Protein AF-0000000084530710 (afdb_homodimer)

Radius of gyration: 23.05 Å; Cα contacts (8 Å, |Δi|>4): 551; chains: 2; bounding box: 62×64×54 Å

Nearest PDB structures (foldseek):
  3cis-assembly4_G  TM=7.640E-01  e=1.292E-07  Mycobacterium tuberculosis
  3fg9-assembly2_D  TM=6.771E-01  e=7.432E-07  Lactiplantibacillus plantarum
  2dum-assembly2_C  TM=6.097E-01  e=1.778E-05  Pyrococcus horikoshii OT3
  1jmv-assembly3_A  TM=6.154E-01  e=6.495E-05  Haemophilus influenzae
  2dum-assembly1_A  TM=5.971E-01  e=8.417E-05  Pyrococcus horikoshii OT3

Foldseek 3Di:
DDPPPPPDQPLPPPPVDQPDLLLAQAEEEEAAPDPQSVQLVLVSLVVCVVVVGAYEYEYEDAPPQPPPPDDDDDSPPPPPPPPRQSVVSVVVSPDPSNPPHHYHYHYHYDDRLVVSLVVCVSRVYQEYTYEWDDDPVCVPVPHSLRVNCPDHPHHYHYGD/DPPPPLDQQPLPPPPVDQPDLLLAQAEEEEAAPDPQSVQLVLVSLVVCVVVVGAYEYEYEDAPPQPPPPDDDDDSPPPPPPPPRQVVVSVVVSPDPSNPPHHYHYHYHYDDRLVVSLVVCVSRVYQEYTYEWDDDPVCVPPPHSLRVNCPDHPHHYHYGD

Sequence (320 aa):
MPGGAHGEPSAQETETGAPDPVFQHGVVVGFDGSLSSERALAYAVGMARRSQCGLVIVHVANRLPATVWAGCEPPVFVDLPDHRTEVLGLELACADFLSGVPWILIERGGDICHEIEEVGREYAADAIVVGTTHGLLGKIFGSVSGRLARRANRPVIVIPMPGGAHGEPSAQETETGAPDPVFQHGVVVGFDGSLSSERALAYAVGMARRSQCGLVIVHVANRLPATVWAGCEPPVFVDLPDHRTEVLGLELACADFLSGVPWILIERGGDICHEIEEVGREYAADAIVVGTTHGLLGKIFGSVSGRLARRANRPVIVIP

InterPro domains:
  IPR006015 Universal stress protein A family [PR01438] (24-42)
  IPR006015 Universal stress protein A family [PR01438] (138-160)
  IPR006016 UspA [PF00582] (27-160)

Secondary structure (DSSP, 8-state):
---------------SS---GGGTTSEEEE--SSHHHHHHHHHHHHHHHHHT--EEEEEEE--------SSS----------HHHHHHHHHHHT-GGGTTS-EEEEEEES-HHHHHHHHHHHTT-SEEEEE----HHHHHH--HHHHHHHH-SS-EEEE-/---------------SS---GGGTTSEEEE--SSHHHHHHHHHHHHHHHHHT--EEEEEEE--------SSS----------HHHHHHHHHHHT-GGGTTS-EEEEEEES-HHHHHHHHHHHTT-SEEEEE----HHHHHHT-HHHHHHHH-SS-EEEE-

Structure (mmCIF, N/CA/C/O backbone):
data_AF-0000000084530710-model_v1
#
loop_
_entity.id
_entity.type
_entity.pdbx_description
1 polymer 'Universal stress protein UspA'
#
loop_
_atom_site.group_PDB
_atom_site.id
_atom_site.type_symbol
_atom_site.label_atom_id
_atom_site.label_alt_id
_atom_site.label_comp_id
_atom_site.label_asym_id
_atom_site.label_entity_id
_atom_site.label_seq_id
_atom_site.pdbx_PDB_ins_code
_atom_site.Cartn_x
_atom_site.Cartn_y
_atom_site.Cartn_z
_atom_site.occupancy
_atom_site.B_iso_or_equiv
_atom_site.auth_seq_id
_atom_site.auth_comp_id
_atom_site.auth_asym_id
_atom_site.auth_atom_id
_atom_site.pdbx_PDB_model_num
ATOM 1 N N . MET A 1 1 ? 32.344 -29.641 -23.75 1 31.66 1 MET A N 1
ATOM 2 C CA . MET A 1 1 ? 32.062 -28.422 -23 1 31.66 1 MET A CA 1
ATOM 3 C C . MET A 1 1 ? 30.703 -28.547 -22.297 1 31.66 1 MET A C 1
ATOM 5 O O . MET A 1 1 ? 29.719 -28.969 -22.891 1 31.66 1 MET A O 1
ATOM 9 N N . PRO A 1 2 ? 30.547 -28.703 -20.875 1 35 2 PRO A N 1
ATOM 10 C CA . PRO A 1 2 ? 29.375 -29.141 -20.125 1 35 2 PRO A CA 1
ATOM 11 C C . PRO A 1 2 ? 28.234 -28.125 -20.172 1 35 2 PRO A C 1
ATOM 13 O O . PRO A 1 2 ? 28.469 -26.922 -20.078 1 35 2 PRO A O 1
ATOM 16 N N . GLY A 1 3 ? 27.234 -28.234 -21.094 1 30.7 3 GLY A N 1
ATOM 17 C CA . GLY A 1 3 ? 26.031 -27.453 -21.312 1 30.7 3 GLY A CA 1
ATOM 18 C C . GLY A 1 3 ? 25.219 -27.234 -20.031 1 30.7 3 GLY A C 1
ATOM 19 O O . GLY A 1 3 ? 24.781 -28.203 -19.422 1 30.7 3 GLY A O 1
ATOM 20 N N . GLY A 1 4 ? 25.5 -26.203 -19.234 1 33.09 4 GLY A N 1
ATOM 21 C CA . GLY A 1 4 ? 24.844 -25.891 -17.969 1 33.09 4 GLY A CA 1
ATOM 22 C C . GLY A 1 4 ? 23.344 -25.812 -18.078 1 33.09 4 GLY A C 1
ATOM 23 O O . GLY A 1 4 ? 22.812 -25.109 -18.938 1 33.09 4 GLY A O 1
ATOM 24 N N . ALA A 1 5 ? 22.594 -26.906 -17.703 1 34.91 5 ALA A N 1
ATOM 25 C CA . ALA A 1 5 ? 21.156 -27.125 -17.641 1 34.91 5 ALA A CA 1
ATOM 26 C C . ALA A 1 5 ? 20.453 -25.984 -16.922 1 34.91 5 ALA A C 1
ATOM 28 O O . ALA A 1 5 ? 20.812 -25.625 -15.805 1 34.91 5 ALA A O 1
ATOM 29 N N . HIS A 1 6 ? 20.062 -24.938 -17.656 1 35.34 6 HIS A N 1
ATOM 30 C CA . HIS A 1 6 ? 19.188 -23.875 -17.172 1 35.34 6 HIS A CA 1
ATOM 31 C C . HIS A 1 6 ? 18 -24.438 -16.406 1 35.34 6 HIS A C 1
ATOM 33 O O . HIS A 1 6 ? 17.344 -25.359 -16.891 1 35.34 6 HIS A O 1
ATOM 39 N N . GLY A 1 7 ? 18 -24.516 -15.094 1 33 7 GLY A N 1
ATOM 40 C CA . GLY A 1 7 ? 16.969 -25 -14.188 1 33 7 GLY A CA 1
ATOM 41 C C . GLY A 1 7 ? 15.578 -24.516 -14.539 1 33 7 GLY A C 1
ATOM 42 O O . GLY A 1 7 ? 15.383 -23.328 -14.812 1 33 7 GLY A O 1
ATOM 43 N N . GLU A 1 8 ? 14.742 -25.266 -15.234 1 35.72 8 GLU A N 1
ATOM 44 C CA . GLU A 1 8 ? 13.336 -25.094 -15.578 1 35.72 8 GLU A CA 1
ATOM 45 C C . GLU A 1 8 ? 12.531 -24.625 -14.367 1 35.72 8 GLU A C 1
ATOM 47 O O . GLU A 1 8 ? 12.719 -25.125 -13.258 1 35.72 8 GLU A O 1
ATOM 52 N N . PRO A 1 9 ? 12.062 -23.375 -14.336 1 39.84 9 PRO A N 1
ATOM 53 C CA . PRO A 1 9 ? 11.195 -23 -13.219 1 39.84 9 PRO A CA 1
ATOM 54 C C . PRO A 1 9 ? 10.102 -24.031 -12.945 1 39.84 9 PRO A C 1
ATOM 56 O O . PRO A 1 9 ? 9.391 -24.438 -13.867 1 39.84 9 PRO A O 1
ATOM 59 N N . SER A 1 10 ? 10.266 -25.031 -12.141 1 38.06 10 SER A N 1
ATOM 60 C CA . SER A 1 10 ? 9.32 -26.078 -11.773 1 38.06 10 SER A CA 1
ATOM 61 C C . SER A 1 10 ? 7.984 -25.484 -11.344 1 38.06 10 SER A C 1
ATOM 63 O O . SER A 1 10 ? 7.938 -24.594 -10.5 1 38.06 10 SER A O 1
ATOM 65 N N . ALA A 1 11 ? 7.012 -25.328 -12.219 1 40.06 11 ALA A N 1
ATOM 66 C CA . ALA A 1 11 ? 5.652 -25.141 -11.727 1 40.06 11 ALA A CA 1
ATOM 67 C C . ALA A 1 11 ? 5.375 -26.047 -10.523 1 40.06 11 ALA A C 1
ATOM 69 O O . ALA A 1 11 ? 5.32 -27.266 -10.656 1 40.06 11 ALA A O 1
ATOM 70 N N . GLN A 1 12 ? 5.988 -25.828 -9.367 1 41.22 12 GLN A N 1
ATOM 71 C CA . GLN A 1 12 ? 5.785 -26.719 -8.234 1 41.22 12 GLN A CA 1
ATOM 72 C C . GLN A 1 12 ? 4.301 -26.969 -7.988 1 41.22 12 GLN A C 1
ATOM 74 O O . GLN A 1 12 ? 3.516 -26.031 -7.875 1 41.22 12 GLN A O 1
ATOM 79 N N . GLU A 1 13 ? 3.689 -27.875 -8.602 1 42.56 13 GLU A N 1
ATOM 80 C CA . GLU A 1 13 ? 2.471 -28.438 -8.016 1 42.56 13 GLU A CA 1
ATOM 81 C C . GLU A 1 13 ? 2.482 -28.297 -6.492 1 42.56 13 GLU A C 1
ATOM 83 O O . GLU A 1 13 ? 3.434 -28.734 -5.832 1 42.56 13 GLU A O 1
ATOM 88 N N . THR A 1 14 ? 2.002 -27.219 -5.949 1 44.38 14 THR A N 1
ATOM 89 C CA . THR A 1 14 ? 2.014 -26.984 -4.508 1 44.38 14 THR A CA 1
ATOM 90 C C . THR A 1 14 ? 1.734 -28.281 -3.756 1 44.38 14 THR A C 1
ATOM 92 O O . THR A 1 14 ? 0.62 -28.812 -3.807 1 44.38 14 THR A O 1
ATOM 95 N N . GLU A 1 15 ? 2.41 -29.359 -3.867 1 44.81 15 GLU A N 1
ATOM 96 C CA . GLU A 1 15 ? 2.336 -30.312 -2.756 1 44.81 15 GLU A CA 1
ATOM 97 C C . GLU A 1 15 ? 2.129 -29.578 -1.429 1 44.81 15 GLU A C 1
ATOM 99 O O . GLU A 1 15 ? 2.541 -28.438 -1.274 1 44.81 15 GLU A O 1
ATOM 104 N N . THR A 1 16 ? 0.989 -29.891 -0.702 1 51.72 16 THR A N 1
ATOM 105 C CA . THR A 1 16 ? 0.545 -29.375 0.59 1 51.72 16 THR A CA 1
ATOM 106 C C . THR A 1 16 ? 1.738 -29.078 1.495 1 51.72 16 THR A C 1
ATOM 108 O O . THR A 1 16 ? 1.593 -29 2.717 1 51.72 16 THR A O 1
ATOM 111 N N . GLY A 1 17 ? 2.945 -29.328 1.032 1 59.31 17 GLY A N 1
ATOM 112 C CA . GLY A 1 17 ? 4 -29.125 2.014 1 59.31 17 GLY A CA 1
ATOM 113 C C . GLY A 1 17 ? 4.18 -27.672 2.416 1 59.31 17 GLY A C 1
ATOM 114 O O . GLY A 1 17 ? 3.658 -26.781 1.757 1 59.31 17 GLY A O 1
ATOM 115 N N . ALA A 1 18 ? 4.691 -27.594 3.635 1 69.06 18 ALA A N 1
ATOM 116 C CA . ALA A 1 18 ? 4.988 -26.297 4.211 1 69.06 18 ALA A CA 1
ATOM 117 C C . ALA A 1 18 ? 5.77 -25.422 3.23 1 69.06 18 ALA A C 1
ATOM 119 O O . ALA A 1 18 ? 6.637 -25.922 2.508 1 69.06 18 ALA A O 1
ATOM 120 N N . PRO A 1 19 ? 5.203 -24.266 2.889 1 74.81 19 PRO A N 1
ATOM 121 C CA . PRO A 1 19 ? 5.91 -23.359 1.981 1 74.81 19 PRO A CA 1
ATOM 122 C C . PRO A 1 19 ? 7.391 -23.234 2.322 1 74.81 19 PRO A C 1
ATOM 124 O O . PRO A 1 19 ? 7.773 -23.328 3.492 1 74.81 19 PRO A O 1
ATOM 127 N N . ASP A 1 20 ? 8.18 -23.297 1.373 1 84.81 20 ASP A N 1
ATOM 128 C CA . ASP A 1 20 ? 9.609 -23.031 1.519 1 84.81 20 ASP A CA 1
ATOM 129 C C . ASP A 1 20 ? 9.844 -21.797 2.387 1 84.81 20 ASP A C 1
ATOM 131 O O . ASP A 1 20 ? 9.203 -20.766 2.197 1 84.81 20 ASP A O 1
ATOM 135 N N . PRO A 1 21 ? 10.648 -21.984 3.438 1 88.38 21 PRO A N 1
ATOM 136 C CA . PRO A 1 21 ? 10.891 -20.891 4.395 1 88.38 21 PRO A CA 1
ATOM 137 C C . PRO A 1 21 ? 11.328 -19.594 3.721 1 88.38 21 PRO A C 1
ATOM 139 O O . PRO A 1 21 ? 11.125 -18.516 4.27 1 88.38 21 PRO A O 1
ATOM 142 N N . VAL A 1 22 ? 11.992 -19.688 2.545 1 90.06 22 VAL A N 1
ATOM 143 C CA . VAL A 1 22 ? 12.492 -18.5 1.872 1 90.06 22 VAL A CA 1
ATOM 144 C C . VAL A 1 22 ? 11.328 -17.594 1.472 1 90.06 22 VAL A C 1
ATOM 146 O O . VAL A 1 22 ? 11.484 -16.375 1.355 1 90.06 22 VAL A O 1
ATOM 149 N N . PHE A 1 23 ? 10.164 -18.203 1.341 1 94.62 23 PHE A N 1
ATOM 150 C CA . PHE A 1 23 ? 9.031 -17.422 0.836 1 94.62 23 PHE A CA 1
ATOM 151 C C . PHE A 1 23 ? 8.086 -17.047 1.968 1 94.62 23 PHE A C 1
ATOM 153 O O . PHE A 1 23 ? 7.047 -16.422 1.735 1 94.62 23 PHE A O 1
ATOM 160 N N . GLN A 1 24 ? 8.453 -17.438 3.18 1 95.62 24 GLN A N 1
ATOM 161 C CA . GLN A 1 24 ? 7.707 -16.984 4.348 1 95.62 24 GLN A CA 1
ATOM 162 C C . GLN A 1 24 ? 8.102 -15.555 4.73 1 95.62 24 GLN A C 1
ATOM 164 O O . GLN A 1 24 ? 9.273 -15.18 4.609 1 95.62 24 GLN A O 1
ATOM 169 N N . HIS A 1 25 ? 7.09 -14.797 5.176 1 96.31 25 HIS A N 1
ATOM 170 C CA . HIS A 1 25 ? 7.32 -13.414 5.598 1 96.31 25 HIS A CA 1
ATOM 171 C C . HIS A 1 25 ? 7.949 -12.594 4.48 1 96.31 25 HIS A C 1
ATOM 173 O O . HIS A 1 25 ? 8.883 -11.828 4.715 1 96.31 25 HIS A O 1
ATOM 179 N N . GLY A 1 26 ? 7.598 -12.875 3.225 1 97.44 26 GLY A N 1
ATOM 180 C CA . GLY A 1 26 ? 8.016 -12.109 2.059 1 97.44 26 GLY A CA 1
ATOM 181 C C . GLY A 1 26 ? 6.93 -11.203 1.519 1 97.44 26 GLY A C 1
ATOM 182 O O . GLY A 1 26 ? 6.125 -10.664 2.283 1 97.44 26 GLY A O 1
ATOM 183 N N . VAL A 1 27 ? 6.98 -11.008 0.197 1 98.12 27 VAL A N 1
ATOM 184 C CA . VAL A 1 27 ? 6.047 -10.125 -0.496 1 98.12 27 VAL A CA 1
ATOM 185 C C . VAL A 1 27 ? 5.188 -10.945 -1.461 1 98.12 27 VAL A C 1
ATOM 187 O O . VAL A 1 27 ? 5.703 -11.805 -2.18 1 98.12 27 VAL A O 1
ATOM 190 N N . VAL A 1 28 ? 3.91 -10.75 -1.368 1 98.31 28 VAL A N 1
ATOM 191 C CA . VAL A 1 28 ? 2.988 -11.344 -2.33 1 98.31 28 VAL A CA 1
ATOM 192 C C . VAL A 1 28 ? 2.529 -10.281 -3.328 1 98.31 28 VAL A C 1
ATOM 194 O O . VAL A 1 28 ? 2.188 -9.164 -2.941 1 98.31 28 VAL A O 1
ATOM 197 N N . VAL A 1 29 ? 2.541 -10.617 -4.602 1 98.12 29 VAL A N 1
ATOM 198 C CA . VAL A 1 29 ? 2.09 -9.672 -5.621 1 98.12 29 VAL A CA 1
ATOM 199 C C . VAL A 1 29 ? 1.086 -10.352 -6.547 1 98.12 29 VAL A C 1
ATOM 201 O O . VAL A 1 29 ? 1.29 -11.492 -6.965 1 98.12 29 VAL A O 1
ATOM 204 N N . GLY A 1 30 ? -0.071 -9.672 -6.723 1 95.5 30 GLY A N 1
ATOM 205 C CA . GLY A 1 30 ? -1.008 -10.102 -7.746 1 95.5 30 GLY A CA 1
ATOM 206 C C . GLY A 1 30 ? -0.568 -9.734 -9.148 1 95.5 30 GLY A C 1
ATOM 207 O O . GLY A 1 30 ? -0.222 -8.586 -9.422 1 95.5 30 GLY A O 1
ATOM 208 N N . PHE A 1 31 ? -0.646 -10.711 -10.086 1 94 31 PHE A N 1
ATOM 209 C CA . PHE A 1 31 ? -0.134 -10.484 -11.43 1 94 31 PHE A CA 1
ATOM 210 C C . PHE A 1 31 ? -1.035 -11.148 -12.469 1 94 31 PHE A C 1
ATOM 212 O O . PHE A 1 31 ? -1.334 -12.336 -12.367 1 94 31 PHE A O 1
ATOM 219 N N . ASP A 1 32 ? -1.424 -10.344 -13.445 1 85.88 32 ASP A N 1
ATOM 220 C CA . ASP A 1 32 ? -2.289 -10.914 -14.469 1 85.88 32 ASP A CA 1
ATOM 221 C C . ASP A 1 32 ? -1.788 -10.555 -15.867 1 85.88 32 ASP A C 1
ATOM 223 O O . ASP A 1 32 ? -2.484 -10.781 -16.859 1 85.88 32 ASP A O 1
ATOM 227 N N . GLY A 1 33 ? -0.66 -9.922 -15.93 1 87.12 33 GLY A N 1
ATOM 228 C CA . GLY A 1 33 ? -0.072 -9.578 -17.219 1 87.12 33 GLY A CA 1
ATOM 229 C C . GLY A 1 33 ? -0.473 -8.203 -17.703 1 87.12 33 GLY A C 1
ATOM 230 O O . GLY A 1 33 ? 0.012 -7.738 -18.734 1 87.12 33 GLY A O 1
ATOM 231 N N . SER A 1 34 ? -1.392 -7.523 -17.031 1 86.5 34 SER A N 1
ATOM 232 C CA . SER A 1 34 ? -1.762 -6.164 -17.406 1 86.5 34 SER A CA 1
ATOM 233 C C . SER A 1 34 ? -0.634 -5.18 -17.109 1 86.5 34 SER A C 1
ATOM 235 O O . SER A 1 34 ? 0.284 -5.492 -16.359 1 86.5 34 SER A O 1
ATOM 237 N N . LEU A 1 35 ? -0.69 -4.035 -17.672 1 90.31 35 LEU A N 1
ATOM 238 C CA . LEU A 1 35 ? 0.301 -2.988 -17.453 1 90.31 35 LEU A CA 1
ATOM 239 C C . LEU A 1 35 ? 0.337 -2.588 -15.977 1 90.31 35 LEU A C 1
ATOM 241 O O . LEU A 1 35 ? 1.412 -2.369 -15.414 1 90.31 35 LEU A O 1
ATOM 245 N N . SER A 1 36 ? -0.829 -2.564 -15.336 1 90.19 36 SER A N 1
ATOM 246 C CA . SER A 1 36 ? -0.888 -2.199 -13.922 1 90.19 36 SER A CA 1
ATOM 247 C C . SER A 1 36 ? -0.238 -3.266 -13.047 1 90.19 36 SER A C 1
ATOM 249 O O . SER A 1 36 ? 0.429 -2.945 -12.062 1 90.19 36 SER A O 1
ATOM 251 N N . SER A 1 37 ? -0.46 -4.523 -13.375 1 92.81 37 SER A N 1
ATOM 252 C CA . SER A 1 37 ? 0.151 -5.582 -12.578 1 92.81 37 SER A CA 1
ATOM 253 C C . SER A 1 37 ? 1.652 -5.668 -12.828 1 92.81 37 SER A C 1
ATOM 255 O O . SER A 1 37 ? 2.414 -6.066 -11.945 1 92.81 37 SER A O 1
ATOM 257 N N . GLU A 1 38 ? 2.125 -5.285 -14.062 1 94.56 38 GLU A N 1
ATOM 258 C CA . GLU A 1 38 ? 3.555 -5.211 -14.344 1 94.56 38 GLU A CA 1
ATOM 259 C C . GLU A 1 38 ? 4.234 -4.16 -13.469 1 94.56 38 GLU A C 1
ATOM 261 O O . GLU A 1 38 ? 5.324 -4.395 -12.945 1 94.56 38 GLU A O 1
ATOM 266 N N . ARG A 1 39 ? 3.621 -3.066 -13.359 1 96 39 ARG A N 1
ATOM 267 C CA . ARG A 1 39 ? 4.148 -2.033 -12.477 1 96 39 ARG A CA 1
ATOM 268 C C . ARG A 1 39 ? 4.172 -2.514 -11.031 1 96 39 ARG A C 1
ATOM 270 O O . ARG A 1 39 ? 5.133 -2.258 -10.305 1 96 39 ARG A O 1
ATOM 277 N N . ALA A 1 40 ? 3.068 -3.203 -10.633 1 96.94 40 ALA A N 1
ATOM 278 C CA . ALA A 1 40 ? 3.014 -3.771 -9.289 1 96.94 40 ALA A CA 1
ATOM 279 C C . ALA A 1 40 ? 4.141 -4.777 -9.07 1 96.94 40 ALA A C 1
ATOM 281 O O . ALA A 1 40 ? 4.785 -4.781 -8.016 1 96.94 40 ALA A O 1
ATOM 282 N N . LEU A 1 41 ? 4.387 -5.605 -10.102 1 97.88 41 LEU A N 1
ATOM 283 C CA . LEU A 1 41 ? 5.457 -6.594 -10 1 97.88 41 LEU A CA 1
ATOM 284 C C . LEU A 1 41 ? 6.816 -5.914 -9.867 1 97.88 41 LEU A C 1
ATOM 286 O O . LEU A 1 41 ? 7.633 -6.316 -9.039 1 97.88 41 LEU A O 1
ATOM 290 N N . ALA A 1 42 ? 7.098 -4.953 -10.648 1 97.56 42 ALA A N 1
ATOM 291 C CA . ALA A 1 42 ? 8.359 -4.223 -10.562 1 97.56 42 ALA A CA 1
ATOM 292 C C . ALA A 1 42 ? 8.562 -3.641 -9.172 1 97.56 42 ALA A C 1
ATOM 294 O O . ALA A 1 42 ? 9.656 -3.734 -8.602 1 97.56 42 ALA A O 1
ATOM 295 N N . TYR A 1 43 ? 7.535 -3.07 -8.672 1 97.56 43 TYR A N 1
ATOM 296 C CA . TYR A 1 43 ? 7.594 -2.504 -7.324 1 97.56 43 TYR A CA 1
ATOM 297 C C . TYR A 1 43 ? 7.883 -3.586 -6.289 1 97.56 43 TYR A C 1
ATOM 299 O O . TYR A 1 43 ? 8.742 -3.41 -5.422 1 97.56 43 TYR A O 1
ATOM 307 N N . ALA A 1 44 ? 7.156 -4.656 -6.355 1 98.38 44 ALA A N 1
ATOM 308 C CA . ALA A 1 44 ? 7.305 -5.762 -5.41 1 98.38 44 ALA A CA 1
ATOM 309 C C . ALA A 1 44 ? 8.727 -6.328 -5.449 1 98.38 44 ALA A C 1
ATOM 311 O O . ALA A 1 44 ? 9.273 -6.703 -4.414 1 98.38 44 ALA A O 1
ATOM 312 N N . VAL A 1 45 ? 9.289 -6.398 -6.645 1 98.19 45 VAL A N 1
ATOM 313 C C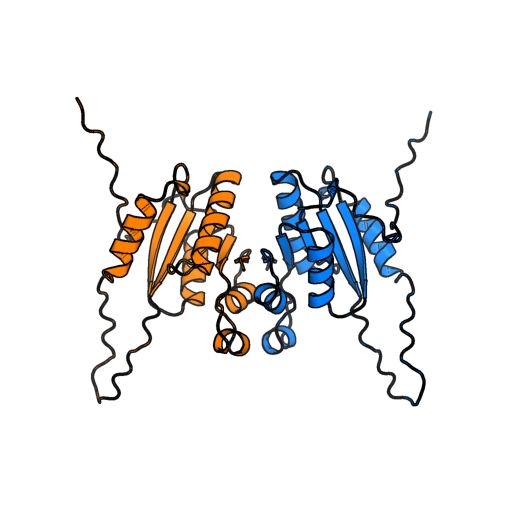A . VAL A 1 45 ? 10.664 -6.875 -6.793 1 98.19 45 VAL A CA 1
ATOM 314 C C . VAL A 1 45 ? 11.609 -5.957 -6.031 1 98.19 45 VAL A C 1
ATOM 316 O O . VAL A 1 45 ? 12.484 -6.43 -5.301 1 98.19 45 VAL A O 1
ATOM 319 N N . GLY A 1 46 ? 11.477 -4.672 -6.25 1 96.62 46 GLY A N 1
ATOM 320 C CA . GLY A 1 46 ? 12.281 -3.725 -5.492 1 96.62 46 GLY A CA 1
ATOM 321 C C . GLY A 1 46 ? 12.141 -3.887 -3.992 1 96.62 46 GLY A C 1
ATOM 322 O O . GLY A 1 46 ? 13.133 -3.828 -3.262 1 96.62 46 GLY A O 1
ATOM 323 N N . MET A 1 47 ? 10.945 -4.094 -3.543 1 95.94 47 MET A N 1
ATOM 324 C CA . MET A 1 47 ? 10.68 -4.289 -2.121 1 95.94 47 MET A CA 1
ATOM 325 C C . MET A 1 47 ? 11.375 -5.543 -1.605 1 95.94 47 MET A C 1
ATOM 327 O O . MET A 1 47 ? 12.023 -5.512 -0.558 1 95.94 47 MET A O 1
ATOM 331 N N . ALA A 1 48 ? 11.188 -6.637 -2.328 1 97 48 ALA A N 1
ATOM 332 C CA . ALA A 1 48 ? 11.789 -7.91 -1.935 1 97 48 ALA A CA 1
ATOM 333 C C . ALA A 1 48 ? 13.312 -7.793 -1.869 1 97 48 ALA A C 1
ATOM 335 O O . ALA A 1 48 ? 13.938 -8.32 -0.945 1 97 48 ALA A O 1
ATOM 336 N N . ARG A 1 49 ? 13.891 -7.086 -2.814 1 96.06 49 ARG A N 1
ATOM 337 C CA . ARG A 1 49 ? 15.336 -6.887 -2.842 1 96.06 49 ARG A CA 1
ATOM 338 C C . ARG A 1 49 ? 15.805 -6.102 -1.622 1 96.06 49 ARG A C 1
ATOM 340 O O . ARG A 1 49 ? 16.75 -6.512 -0.941 1 96.06 49 ARG A O 1
ATOM 347 N N . ARG A 1 50 ? 15.125 -5.023 -1.374 1 92.75 50 ARG A N 1
ATOM 348 C CA . ARG A 1 50 ? 15.523 -4.156 -0.272 1 92.75 50 ARG A CA 1
ATOM 349 C C . ARG A 1 50 ? 15.367 -4.867 1.069 1 92.75 50 ARG A C 1
ATOM 351 O O . ARG A 1 50 ? 16.141 -4.633 1.996 1 92.75 50 ARG A O 1
ATOM 358 N N . SER A 1 51 ? 14.375 -5.691 1.177 1 93.81 51 SER A N 1
ATOM 359 C CA . SER A 1 51 ? 14.094 -6.375 2.436 1 93.81 51 SER A CA 1
ATOM 360 C C . SER A 1 51 ? 14.766 -7.746 2.475 1 93.81 51 SER A C 1
ATOM 362 O O . SER A 1 51 ? 14.656 -8.469 3.471 1 93.81 51 SER A O 1
ATOM 364 N N . GLN A 1 52 ? 15.383 -8.148 1.348 1 94.62 52 GLN A N 1
ATOM 365 C CA . GLN A 1 52 ? 16.062 -9.438 1.242 1 94.62 52 GLN A CA 1
ATOM 366 C C . GLN A 1 52 ? 15.109 -10.578 1.591 1 94.62 52 GLN A C 1
ATOM 368 O O . GLN A 1 52 ? 15.445 -11.438 2.41 1 94.62 52 GLN A O 1
ATOM 373 N N . CYS A 1 53 ? 14.008 -10.609 0.972 1 96 53 CYS A N 1
ATOM 374 C CA . CYS A 1 53 ? 13.016 -11.648 1.196 1 96 53 CYS A CA 1
ATOM 375 C C . CYS A 1 53 ? 12.5 -12.203 -0.125 1 96 53 CYS A C 1
ATOM 377 O O . CYS A 1 53 ? 12.914 -11.75 -1.195 1 96 53 CYS A O 1
ATOM 379 N N . GLY A 1 54 ? 11.68 -13.258 -0.052 1 97.56 54 GLY A N 1
ATOM 380 C CA . GLY A 1 54 ? 11.156 -13.891 -1.248 1 97.56 54 GLY A CA 1
ATOM 381 C C . GLY A 1 54 ? 9.938 -13.188 -1.815 1 97.56 54 GLY A C 1
ATOM 382 O O . GLY A 1 54 ? 9.312 -12.375 -1.131 1 97.56 54 GLY A O 1
ATOM 383 N N . LEU A 1 55 ? 9.695 -13.523 -3.072 1 98.31 55 LEU A N 1
ATOM 384 C CA . LEU A 1 55 ? 8.57 -12.945 -3.805 1 98.31 55 LEU A CA 1
ATOM 385 C C . LEU A 1 55 ? 7.617 -14.039 -4.285 1 98.31 55 LEU A C 1
ATOM 387 O O . LEU A 1 55 ? 8.039 -15 -4.926 1 98.31 55 LEU A O 1
ATOM 391 N N . VAL A 1 56 ? 6.414 -13.945 -3.863 1 98.19 56 VAL A N 1
ATOM 392 C CA . VAL A 1 56 ? 5.383 -14.867 -4.332 1 98.19 56 VAL A CA 1
ATOM 393 C C . VAL A 1 56 ? 4.484 -14.156 -5.348 1 98.19 56 VAL A C 1
ATOM 395 O O . VAL A 1 56 ? 3.766 -13.219 -5 1 98.19 56 VAL A O 1
ATOM 398 N N . ILE A 1 57 ? 4.559 -14.555 -6.574 1 97.69 57 ILE A N 1
ATOM 399 C CA . ILE A 1 57 ? 3.738 -14.016 -7.652 1 97.69 57 ILE A CA 1
ATOM 400 C C . ILE A 1 57 ? 2.475 -14.859 -7.812 1 97.69 57 ILE A C 1
ATOM 402 O O . ILE A 1 57 ? 2.551 -16.062 -8.016 1 97.69 57 ILE A O 1
ATOM 406 N N . VAL A 1 58 ? 1.314 -14.211 -7.68 1 96.19 58 VAL A N 1
ATOM 407 C CA . VAL A 1 58 ? 0.05 -14.938 -7.727 1 96.19 58 VAL A CA 1
ATOM 408 C C . VAL A 1 58 ? -0.716 -14.57 -8.992 1 96.19 58 VAL A C 1
ATOM 410 O O . VAL A 1 58 ? -0.928 -13.383 -9.273 1 96.19 58 VAL A O 1
ATOM 413 N N . HIS A 1 59 ? -1.064 -15.438 -9.727 1 93.38 59 HIS A N 1
ATOM 414 C CA . HIS A 1 59 ? -1.965 -15.281 -10.867 1 93.38 59 HIS A CA 1
ATOM 415 C C . HIS A 1 59 ? -3.293 -15.992 -10.617 1 93.38 59 HIS A C 1
ATOM 417 O O . HIS A 1 59 ? -3.324 -17.203 -10.375 1 93.38 59 HIS A O 1
ATOM 423 N N . VAL A 1 60 ? -4.371 -15.164 -10.625 1 89.69 60 VAL A N 1
ATOM 424 C CA . VAL A 1 60 ? -5.699 -15.734 -10.406 1 89.69 60 VAL A CA 1
ATOM 425 C C . VAL A 1 60 ? -6.453 -15.797 -11.734 1 89.69 60 VAL A C 1
ATOM 427 O O . VAL A 1 60 ? -6.672 -14.766 -12.383 1 89.69 60 VAL A O 1
ATOM 430 N N . ALA A 1 61 ? -6.805 -16.875 -12.211 1 79.75 61 ALA A N 1
ATOM 431 C CA . ALA A 1 61 ? -7.578 -17.094 -13.43 1 79.75 61 ALA A CA 1
ATOM 432 C C . ALA A 1 61 ? -9.07 -16.922 -13.172 1 79.75 61 ALA A C 1
ATOM 434 O O . ALA A 1 61 ? -9.617 -17.531 -12.25 1 79.75 61 ALA A O 1
ATOM 435 N N . ASN A 1 62 ? -9.539 -15.547 -13.266 1 59.62 62 ASN A N 1
ATOM 436 C CA . ASN A 1 62 ? -10.969 -15.359 -13.039 1 59.62 62 ASN A CA 1
ATOM 437 C C . ASN A 1 62 ? -11.805 -16.328 -13.875 1 59.62 62 ASN A C 1
ATOM 439 O O . ASN A 1 62 ? -11.82 -16.234 -15.102 1 59.62 62 ASN A O 1
ATOM 443 N N . ARG A 1 63 ? -11.938 -17.453 -13.5 1 52.09 63 ARG A N 1
ATOM 444 C CA . ARG A 1 63 ? -12.844 -18.312 -14.25 1 52.09 63 ARG A CA 1
ATOM 445 C C . ARG A 1 63 ? -14.289 -17.859 -14.086 1 52.09 63 ARG A C 1
ATOM 447 O O . ARG A 1 63 ? -14.828 -17.859 -12.984 1 52.09 63 ARG A O 1
ATOM 454 N N . LEU A 1 64 ? -14.609 -16.656 -14.594 1 45.28 64 LEU A N 1
ATOM 455 C CA . LEU A 1 64 ? -16.062 -16.5 -14.664 1 45.28 64 LEU A CA 1
ATOM 456 C C . LEU A 1 64 ? -16.719 -17.812 -15.086 1 45.28 64 LEU A C 1
ATOM 458 O O . LEU A 1 64 ? -16.188 -18.531 -15.945 1 45.28 64 LEU A O 1
ATOM 462 N N . PRO A 1 65 ? -17.547 -18.203 -14.242 1 42.47 65 PRO A N 1
ATOM 463 C CA . PRO A 1 65 ? -18.344 -19.328 -14.758 1 42.47 65 PRO A CA 1
ATOM 464 C C . PRO A 1 65 ? -18.922 -19.047 -16.141 1 42.47 65 PRO A C 1
ATOM 466 O O . PRO A 1 65 ? -19.312 -17.906 -16.438 1 42.47 65 PRO A O 1
ATOM 469 N N . ALA A 1 66 ? -18.281 -19.359 -17.234 1 39.69 66 ALA A N 1
ATOM 470 C CA . ALA A 1 66 ? -19.141 -19.359 -18.422 1 39.69 66 ALA A CA 1
ATOM 471 C C . ALA A 1 66 ? -20.516 -19.938 -18.109 1 39.69 66 ALA A C 1
ATOM 473 O O . ALA A 1 66 ? -20.625 -21.125 -17.781 1 39.69 66 ALA A O 1
ATOM 474 N N . THR A 1 67 ? -21.203 -19.141 -17.375 1 40.03 67 THR A N 1
ATOM 475 C CA . THR A 1 67 ? -22.578 -19.625 -17.406 1 40.03 67 THR A CA 1
ATOM 476 C C . THR A 1 67 ? -23 -19.953 -18.844 1 40.03 67 THR A C 1
ATOM 478 O O . THR A 1 67 ? -23.047 -19.062 -19.703 1 40.03 67 THR A O 1
ATOM 481 N N . VAL A 1 68 ? -22.594 -21.047 -19.422 1 37.97 68 VAL A N 1
ATOM 482 C CA . VAL A 1 68 ? -23.453 -21.5 -20.5 1 37.97 68 VAL A CA 1
ATOM 483 C C . VAL A 1 68 ? -24.906 -21.484 -20.047 1 37.97 68 VAL A C 1
ATOM 485 O O . VAL A 1 68 ? -25.234 -21.984 -18.969 1 37.97 68 VAL A O 1
ATOM 488 N N . TRP A 1 69 ? -25.594 -20.5 -20.328 1 36.59 69 TRP A N 1
ATOM 489 C CA . TRP A 1 69 ? -27.047 -20.531 -20.188 1 36.59 69 TRP A CA 1
ATOM 490 C C . TRP A 1 69 ? -27.578 -21.938 -20.438 1 36.59 69 TRP A C 1
ATOM 492 O O . TRP A 1 69 ? -28.797 -22.109 -20.594 1 36.59 69 TRP A O 1
ATOM 502 N N . ALA A 1 70 ? -26.969 -22.938 -21.219 1 39.5 70 ALA A N 1
ATOM 503 C CA . ALA A 1 70 ? -27.906 -24.047 -21.359 1 39.5 70 ALA A CA 1
ATOM 504 C C . ALA A 1 70 ? -28.203 -24.672 -20 1 39.5 70 ALA A C 1
ATOM 506 O O . ALA A 1 70 ? -27.438 -24.5 -19.047 1 39.5 70 ALA A O 1
ATOM 507 N N . GLY A 1 71 ? -28.984 -25.906 -19.828 1 38.22 71 GLY A N 1
ATOM 508 C CA . GLY A 1 71 ? -29.5 -26.797 -18.812 1 38.22 71 GLY A CA 1
ATOM 509 C C . GLY A 1 71 ? -28.484 -27.125 -17.734 1 38.22 71 GLY A C 1
ATOM 510 O O . GLY A 1 71 ? -27.391 -26.547 -17.703 1 38.22 71 GLY A O 1
ATOM 511 N N . CYS A 1 72 ? -28.344 -28.531 -17.234 1 38.09 72 CYS A N 1
ATOM 512 C CA . CYS A 1 72 ? -27.984 -29.328 -16.062 1 38.09 72 CYS A CA 1
ATOM 513 C C . CYS A 1 72 ? -26.484 -29.266 -15.805 1 38.09 72 CYS A C 1
ATOM 515 O O . CYS A 1 72 ? -25.969 -29.938 -14.914 1 38.09 72 CYS A O 1
ATOM 517 N N . GLU A 1 73 ? -25.578 -29.109 -16.859 1 44.72 73 GLU A N 1
ATOM 518 C CA . GLU A 1 73 ? -24.281 -29.672 -16.484 1 44.72 73 GLU A CA 1
ATOM 519 C C . GLU A 1 73 ? -23.484 -28.688 -15.625 1 44.72 73 GLU A C 1
ATOM 521 O O . GLU A 1 73 ? -23.531 -27.469 -15.859 1 44.72 73 GLU A O 1
ATOM 526 N N . PRO A 1 74 ? -23.203 -29.172 -14.414 1 47 74 PRO A N 1
ATOM 527 C CA . PRO A 1 74 ? -22.375 -28.406 -13.469 1 47 74 PRO A CA 1
ATOM 528 C C . PRO A 1 74 ? -21.219 -27.688 -14.148 1 47 74 PRO A C 1
ATOM 530 O O . PRO A 1 74 ? -20.688 -28.188 -15.148 1 47 74 PRO A O 1
ATOM 533 N N . PRO A 1 75 ? -21.203 -26.469 -14.094 1 48.28 75 PRO A N 1
ATOM 534 C CA . PRO A 1 75 ? -20.078 -25.75 -14.688 1 48.28 75 PRO A CA 1
ATOM 535 C C . PRO A 1 75 ? -18.75 -26.469 -14.477 1 48.28 75 PRO A C 1
ATOM 537 O O . PRO A 1 75 ? -18.5 -27.031 -13.398 1 48.28 75 PRO A O 1
ATOM 540 N N . VAL A 1 76 ? -18.312 -27.422 -15.352 1 41.84 76 VAL A N 1
ATOM 541 C CA . VAL A 1 76 ? -17.016 -28.094 -15.242 1 41.84 76 VAL A CA 1
ATOM 542 C C . VAL A 1 76 ? -15.898 -27.062 -15.258 1 41.84 76 VAL A C 1
ATOM 544 O O . VAL A 1 76 ? -15.906 -26.141 -16.078 1 41.84 76 VAL A O 1
ATOM 547 N N . PHE A 1 77 ? -15.453 -26.734 -14.117 1 42.59 77 PHE A N 1
ATOM 548 C CA . PHE A 1 77 ? -14.203 -25.984 -13.984 1 42.59 77 PHE A CA 1
ATOM 549 C C . PHE A 1 77 ? -13.039 -26.766 -14.578 1 42.59 77 PHE A C 1
ATOM 551 O O . PHE A 1 77 ? -12.734 -27.875 -14.117 1 42.59 77 PHE A O 1
ATOM 558 N N . VAL A 1 78 ? -12.883 -26.875 -15.867 1 41.78 78 VAL A N 1
ATOM 559 C CA . VAL A 1 78 ? -11.711 -27.594 -16.375 1 41.78 78 VAL A CA 1
ATOM 560 C C . VAL A 1 78 ? -10.445 -26.922 -15.859 1 41.78 78 VAL A C 1
ATOM 562 O O . VAL A 1 78 ? -10.297 -25.703 -15.969 1 41.78 78 VAL A O 1
ATOM 565 N N . ASP A 1 79 ? -9.805 -27.516 -14.875 1 43.38 79 ASP A N 1
ATOM 566 C CA . ASP A 1 79 ? -8.445 -27.266 -14.406 1 43.38 79 ASP A CA 1
ATOM 567 C C . ASP A 1 79 ? -7.457 -27.234 -15.57 1 43.38 79 ASP A C 1
ATOM 569 O O . ASP A 1 79 ? -6.82 -28.25 -15.875 1 43.38 79 ASP A O 1
ATOM 573 N N . LEU A 1 80 ? -7.758 -26.984 -16.766 1 42.81 80 LEU A N 1
ATOM 574 C CA . LEU A 1 80 ? -6.625 -26.984 -17.688 1 42.81 80 LEU A CA 1
ATOM 575 C C . LEU A 1 80 ? -5.527 -26.047 -17.188 1 42.81 80 LEU A C 1
ATOM 577 O O . LEU A 1 80 ? -5.809 -24.953 -16.719 1 42.81 80 LEU A O 1
ATOM 581 N N . PRO A 1 81 ? -4.453 -26.688 -16.562 1 48.69 81 PRO A N 1
ATOM 582 C CA . PRO A 1 81 ? -3.32 -25.766 -16.5 1 48.69 81 PRO A CA 1
ATOM 583 C C . PRO A 1 81 ? -3.32 -24.766 -17.656 1 48.69 81 PRO A C 1
ATOM 585 O O . PRO A 1 81 ? -3.424 -25.156 -18.828 1 48.69 81 PRO A O 1
ATOM 588 N N . ASP A 1 82 ? -4 -23.625 -17.516 1 57.34 82 ASP A N 1
ATOM 589 C CA . ASP A 1 82 ? -4.227 -22.656 -18.594 1 57.34 82 ASP A CA 1
ATOM 590 C C . ASP A 1 82 ? -2.918 -22.297 -19.281 1 57.34 82 ASP A C 1
ATOM 592 O O . ASP A 1 82 ? -1.907 -22.047 -18.625 1 57.34 82 ASP A O 1
ATOM 596 N N . HIS A 1 83 ? -2.551 -22.969 -20.484 1 67.31 83 HIS A N 1
ATOM 597 C CA . HIS A 1 83 ? -1.512 -22.5 -21.406 1 67.31 83 HIS A CA 1
ATOM 598 C C . HIS A 1 83 ? -1.076 -21.078 -21.047 1 67.31 83 HIS A C 1
ATOM 600 O O . HIS A 1 83 ? 0.107 -20.75 -21.141 1 67.31 83 HIS A O 1
ATOM 606 N N . ARG A 1 84 ? -1.872 -20.453 -20.391 1 74.12 84 ARG A N 1
ATOM 607 C CA . ARG A 1 84 ? -1.557 -19.062 -20.078 1 74.12 84 ARG A CA 1
ATOM 608 C C . ARG A 1 84 ? -0.59 -18.969 -18.891 1 74.12 84 ARG A C 1
ATOM 610 O O . ARG A 1 84 ? 0.338 -18.156 -18.906 1 74.12 84 ARG A O 1
ATOM 617 N N . THR A 1 85 ? -0.759 -19.859 -17.969 1 76.44 85 THR A N 1
ATOM 618 C CA . THR A 1 85 ? 0.111 -19.812 -16.797 1 76.44 85 THR A CA 1
ATOM 619 C C . THR A 1 85 ? 1.524 -20.266 -17.156 1 76.44 85 THR A C 1
ATOM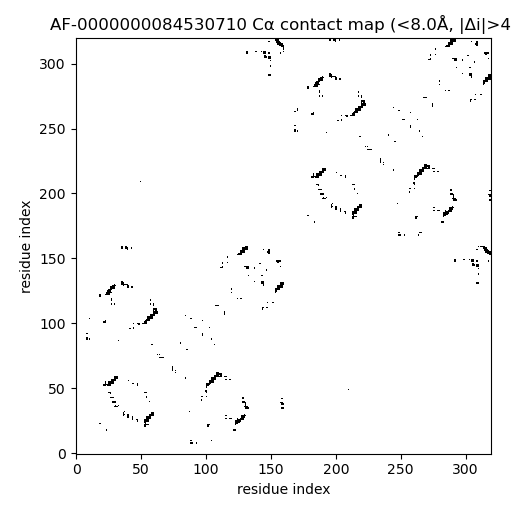 621 O O . THR A 1 85 ? 2.504 -19.703 -16.672 1 76.44 85 THR A O 1
ATOM 624 N N . GLU A 1 86 ? 1.551 -21.266 -18.031 1 78.94 86 GLU A N 1
ATOM 625 C CA . GLU A 1 86 ? 2.869 -21.719 -18.453 1 78.94 86 GLU A CA 1
ATOM 626 C C . GLU A 1 86 ? 3.621 -20.625 -19.188 1 78.94 86 GLU A C 1
ATOM 628 O O . GLU A 1 86 ? 4.809 -20.391 -18.938 1 78.94 86 GLU A O 1
ATOM 633 N N . VAL A 1 87 ? 2.945 -19.969 -20.047 1 84.94 87 VAL A N 1
ATOM 634 C CA . VAL A 1 87 ? 3.551 -18.875 -20.812 1 84.94 87 VAL A CA 1
ATOM 635 C C . VAL A 1 87 ? 3.955 -17.75 -19.891 1 84.94 87 VAL A C 1
ATOM 637 O O . VAL A 1 87 ? 5.066 -17.219 -19.984 1 84.94 87 VAL A O 1
ATOM 640 N N . LEU A 1 88 ? 3.113 -17.516 -18.922 1 87 88 LEU A N 1
ATOM 641 C CA . LEU A 1 88 ? 3.42 -16.469 -17.953 1 87 88 LEU A CA 1
ATOM 642 C C . LEU A 1 88 ? 4.648 -16.844 -17.125 1 87 88 LEU A C 1
ATOM 644 O O . LEU A 1 88 ? 5.523 -16.016 -16.891 1 87 88 LEU A O 1
ATOM 648 N N . GLY A 1 89 ? 4.727 -18.094 -16.719 1 89.12 89 GLY A N 1
ATOM 649 C CA . GLY A 1 89 ? 5.879 -18.578 -15.977 1 89.12 89 GLY A CA 1
ATOM 650 C C . GLY A 1 89 ? 7.184 -18.453 -16.734 1 89.12 89 GLY A C 1
ATOM 651 O O . GLY A 1 89 ? 8.195 -18.031 -16.188 1 89.12 89 GLY A O 1
ATOM 652 N N . LEU A 1 90 ? 7.109 -18.812 -17.984 1 89.12 90 LEU A N 1
ATOM 653 C CA . LEU A 1 90 ? 8.305 -18.734 -18.828 1 89.12 90 LEU A CA 1
ATOM 654 C C . LEU A 1 90 ? 8.727 -17.281 -19.016 1 89.12 90 LEU A C 1
ATOM 656 O O . LEU A 1 90 ? 9.914 -16.953 -18.922 1 89.12 90 LEU A O 1
ATOM 660 N N . GLU A 1 91 ? 7.797 -16.469 -19.266 1 92.12 91 GLU A N 1
ATOM 661 C CA . GLU A 1 91 ? 8.094 -15.047 -19.438 1 92.12 91 GLU A CA 1
ATOM 662 C C . GLU A 1 91 ? 8.758 -14.469 -18.188 1 92.12 91 GLU A C 1
ATOM 664 O O . GLU A 1 91 ? 9.742 -13.734 -18.281 1 92.12 91 GLU A O 1
ATOM 669 N N . LEU A 1 92 ? 8.25 -14.875 -17.062 1 94.12 92 LEU A N 1
ATOM 670 C CA . LEU A 1 92 ? 8.789 -14.367 -15.812 1 94.12 92 LEU A CA 1
ATOM 671 C C . LEU A 1 92 ? 10.188 -14.922 -15.562 1 94.12 92 LEU A C 1
ATOM 673 O O . LEU A 1 92 ? 11.062 -14.219 -15.047 1 94.12 92 LEU A O 1
ATOM 677 N N . ALA A 1 93 ? 10.43 -16.141 -15.961 1 92.5 93 ALA A N 1
ATOM 678 C CA . ALA A 1 93 ? 11.734 -16.781 -15.766 1 92.5 93 ALA A CA 1
ATOM 679 C C . ALA A 1 93 ? 12.812 -16.078 -16.594 1 92.5 93 ALA A C 1
ATOM 681 O O . ALA A 1 93 ? 13.984 -16.078 -16.219 1 92.5 93 ALA A O 1
ATOM 682 N N . CYS A 1 94 ? 12.352 -15.414 -17.641 1 92.75 94 CYS A N 1
ATOM 683 C CA . CYS A 1 94 ? 13.289 -14.766 -18.547 1 92.75 94 CYS A CA 1
ATOM 684 C C . CYS A 1 94 ? 13.438 -13.289 -18.219 1 92.75 94 CYS A C 1
ATOM 686 O O . CYS A 1 94 ? 14.273 -12.594 -18.812 1 92.75 94 CYS A O 1
ATOM 688 N N . ALA A 1 95 ? 12.68 -12.859 -17.297 1 93.69 95 ALA A N 1
ATOM 689 C CA . ALA A 1 95 ? 12.695 -11.438 -16.984 1 93.69 95 ALA A CA 1
ATOM 690 C C . ALA A 1 95 ? 13.914 -11.078 -16.141 1 93.69 95 ALA A C 1
ATOM 692 O O . ALA A 1 95 ? 14.047 -11.531 -15 1 93.69 95 ALA A O 1
ATOM 693 N N . ASP A 1 96 ? 14.727 -10.18 -16.594 1 94.19 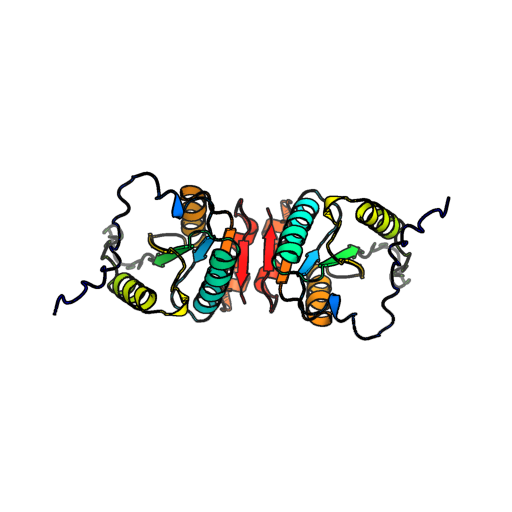96 ASP A N 1
ATOM 694 C CA . ASP A 1 96 ? 15.992 -9.82 -15.961 1 94.19 96 ASP A CA 1
ATOM 695 C C . ASP A 1 96 ? 15.758 -9.141 -14.617 1 94.19 96 ASP A C 1
ATOM 697 O O . ASP A 1 96 ? 16.562 -9.289 -13.688 1 94.19 96 ASP A O 1
ATOM 701 N N . PHE A 1 97 ? 14.742 -8.453 -14.555 1 93.81 97 PHE A N 1
ATOM 702 C CA . PHE A 1 97 ? 14.531 -7.676 -13.344 1 93.81 97 PHE A CA 1
ATOM 703 C C . PHE A 1 97 ? 14.172 -8.586 -12.172 1 93.81 97 PHE A C 1
ATOM 705 O O . PHE A 1 97 ? 14.188 -8.156 -11.016 1 93.81 97 PHE A O 1
ATOM 712 N N . LEU A 1 98 ? 13.883 -9.789 -12.438 1 96.62 98 LEU A N 1
ATOM 713 C CA . LEU A 1 98 ? 13.594 -10.75 -11.375 1 96.62 98 LEU A CA 1
ATOM 714 C C . LEU A 1 98 ? 14.867 -11.453 -10.922 1 96.62 98 LEU A C 1
ATOM 716 O O . LEU A 1 98 ? 14.852 -12.203 -9.945 1 96.62 98 LEU A O 1
ATOM 720 N N . SER A 1 99 ? 15.977 -11.156 -11.594 1 94.19 99 SER A N 1
ATOM 721 C CA . SER A 1 99 ? 17.25 -11.781 -11.234 1 94.19 99 SER A CA 1
ATOM 722 C C . SER A 1 99 ? 17.688 -11.391 -9.836 1 94.19 99 SER A C 1
ATOM 724 O O . SER A 1 99 ? 17.547 -10.227 -9.438 1 94.19 99 SER A O 1
ATOM 726 N N . GLY A 1 100 ? 18.094 -12.406 -9.062 1 94.25 100 GLY A N 1
ATOM 727 C CA . GLY A 1 100 ? 18.625 -12.156 -7.734 1 94.25 100 GLY A CA 1
ATOM 728 C C . GLY A 1 100 ? 17.562 -12.148 -6.648 1 94.25 100 GLY A C 1
ATOM 729 O O . GLY A 1 100 ? 17.875 -11.984 -5.469 1 94.25 100 GLY A O 1
ATOM 730 N N . VAL A 1 101 ? 16.328 -12.227 -7.02 1 96.31 101 VAL A N 1
ATOM 731 C CA . VAL A 1 101 ? 15.242 -12.312 -6.062 1 96.31 101 VAL A CA 1
ATOM 732 C C . VAL A 1 101 ? 14.586 -13.688 -6.152 1 96.31 101 VAL A C 1
ATOM 734 O O . VAL A 1 101 ? 14.094 -14.078 -7.215 1 96.31 101 VAL A O 1
ATOM 737 N N . PRO A 1 102 ? 14.75 -14.43 -5.027 1 97 102 PRO A N 1
ATOM 738 C CA . PRO A 1 102 ? 13.984 -15.672 -5.07 1 97 102 PRO A CA 1
ATOM 739 C C . PRO A 1 102 ? 12.484 -15.43 -5.281 1 97 102 PRO A C 1
ATOM 741 O O . PRO A 1 102 ? 11.898 -14.57 -4.621 1 97 102 PRO A O 1
ATOM 744 N N . TRP A 1 103 ? 11.93 -16.156 -6.23 1 97.31 103 TRP A N 1
ATOM 745 C CA . TRP A 1 103 ? 10.5 -15.969 -6.473 1 97.31 103 TRP A CA 1
ATOM 746 C C . TRP A 1 103 ? 9.836 -17.281 -6.852 1 97.31 103 TRP A C 1
ATOM 748 O O . TRP A 1 103 ? 10.508 -18.25 -7.238 1 97.31 103 TRP A O 1
ATOM 758 N N . ILE A 1 104 ? 8.531 -17.359 -6.707 1 95.88 104 ILE A N 1
ATOM 759 C CA . ILE A 1 104 ? 7.707 -18.469 -7.184 1 95.88 104 ILE A CA 1
ATOM 760 C C . ILE A 1 104 ? 6.422 -17.922 -7.801 1 95.88 104 ILE A C 1
ATOM 762 O O . ILE A 1 104 ? 5.992 -16.812 -7.469 1 95.88 104 ILE A O 1
ATOM 766 N N . LEU A 1 105 ? 5.883 -18.625 -8.727 1 94.81 105 LEU A N 1
ATOM 767 C CA . LEU A 1 105 ? 4.598 -18.312 -9.344 1 94.81 105 LEU A CA 1
ATOM 768 C C . LEU A 1 105 ? 3.518 -19.281 -8.875 1 94.81 105 LEU A C 1
ATOM 770 O O . LEU A 1 105 ? 3.672 -20.5 -9.008 1 94.81 105 LEU A O 1
ATOM 774 N N . ILE A 1 106 ? 2.477 -18.719 -8.305 1 93.62 106 ILE A N 1
ATOM 775 C CA . ILE A 1 106 ? 1.354 -19.516 -7.836 1 93.62 106 ILE A CA 1
ATOM 776 C C . ILE A 1 106 ? 0.113 -19.203 -8.672 1 93.62 106 ILE A C 1
ATOM 778 O O . ILE A 1 106 ? -0.237 -18.047 -8.867 1 93.62 106 ILE A O 1
ATOM 782 N N . GLU A 1 107 ? -0.491 -20.25 -9.109 1 91.31 107 GLU A N 1
ATOM 783 C CA . GLU A 1 107 ? -1.744 -20.109 -9.844 1 91.31 107 GLU A CA 1
ATOM 784 C C . GLU A 1 107 ? -2.939 -20.5 -8.977 1 91.31 107 GLU A C 1
ATOM 786 O O . GLU A 1 107 ? -2.916 -21.547 -8.32 1 91.31 107 GLU A O 1
ATOM 791 N N . ARG A 1 108 ? -3.891 -19.625 -9.008 1 89.69 108 ARG A N 1
ATOM 792 C CA . ARG A 1 108 ? -5.129 -19.891 -8.281 1 89.69 108 ARG A CA 1
ATOM 793 C C . ARG A 1 108 ? -6.344 -19.703 -9.18 1 89.69 108 ARG A C 1
ATOM 795 O O . ARG A 1 108 ? -6.242 -19.094 -10.25 1 89.69 108 ARG A O 1
ATOM 802 N N . GLY A 1 109 ? -7.473 -20.344 -8.75 1 86.31 109 GLY A N 1
ATOM 803 C CA . GLY A 1 109 ? -8.766 -20.156 -9.383 1 86.31 109 GLY A CA 1
ATOM 804 C C . GLY A 1 109 ? -9.844 -19.703 -8.422 1 86.31 109 GLY A C 1
ATOM 805 O O . GLY A 1 109 ? -9.977 -20.25 -7.32 1 86.31 109 GLY A O 1
ATOM 806 N N . GLY A 1 110 ? -10.609 -18.672 -8.766 1 86.69 110 GLY A N 1
ATOM 807 C CA . GLY A 1 110 ? -11.68 -18.172 -7.918 1 86.69 110 GLY A CA 1
ATOM 808 C C . GLY A 1 110 ? -11.703 -16.656 -7.82 1 86.69 110 GLY A C 1
ATOM 809 O O . GLY A 1 110 ? -11.297 -15.969 -8.75 1 86.69 110 GLY A O 1
ATOM 810 N N . ASP A 1 111 ? -12.258 -16.219 -6.699 1 85.94 111 ASP A N 1
ATOM 811 C CA . ASP A 1 111 ? -12.312 -14.781 -6.477 1 85.94 111 ASP A CA 1
ATOM 812 C C . ASP A 1 111 ? -10.914 -14.203 -6.262 1 85.94 111 ASP A C 1
ATOM 814 O O . ASP A 1 111 ? -10.195 -14.633 -5.359 1 85.94 111 ASP A O 1
ATOM 818 N N . ILE A 1 112 ? -10.594 -13.219 -7.023 1 88.12 112 ILE A N 1
ATOM 819 C CA . ILE A 1 112 ? -9.242 -12.68 -7.059 1 88.12 112 ILE A CA 1
ATOM 820 C C . ILE A 1 112 ? -8.836 -12.203 -5.664 1 88.12 112 ILE A C 1
ATOM 822 O O . ILE A 1 112 ? -7.77 -12.578 -5.16 1 88.12 112 ILE A O 1
ATOM 826 N N . CYS A 1 113 ? -9.594 -11.406 -4.98 1 88.88 113 CYS A N 1
ATOM 827 C CA . CYS A 1 113 ? -9.258 -10.852 -3.676 1 88.88 113 CYS A CA 1
ATOM 828 C C . CYS A 1 113 ? -9.086 -11.953 -2.637 1 88.88 113 CYS A C 1
ATOM 830 O O . CYS A 1 113 ? -8.133 -11.93 -1.857 1 88.88 113 CYS A O 1
ATOM 832 N N . HIS A 1 114 ? -10.031 -12.852 -2.654 1 91.12 114 HIS A N 1
ATOM 833 C CA . HIS A 1 114 ? -9.977 -13.969 -1.711 1 91.12 114 HIS A CA 1
ATOM 834 C C . HIS A 1 114 ? -8.703 -14.781 -1.897 1 91.12 114 HIS A C 1
ATOM 836 O O . HIS A 1 114 ? -8.008 -15.086 -0.925 1 91.12 114 HIS A O 1
ATOM 842 N N . GLU A 1 115 ? -8.43 -15.117 -3.148 1 92.31 115 GLU A N 1
ATOM 843 C CA . GLU A 1 115 ? -7.285 -15.969 -3.441 1 92.31 115 GLU A CA 1
ATOM 844 C C . GLU A 1 115 ? -5.973 -15.281 -3.082 1 92.31 115 GLU A C 1
ATOM 846 O O . GLU A 1 115 ? -5.07 -15.906 -2.523 1 92.31 115 GLU A O 1
ATOM 851 N N . ILE A 1 116 ? -5.836 -14.031 -3.426 1 95 116 ILE A N 1
ATOM 852 C CA . ILE A 1 116 ? -4.617 -13.297 -3.102 1 95 116 ILE A CA 1
ATOM 853 C C . ILE A 1 116 ? -4.441 -13.227 -1.586 1 95 116 ILE A C 1
ATOM 855 O O . ILE A 1 116 ? -3.342 -13.43 -1.07 1 95 116 ILE A O 1
ATOM 859 N N . GLU A 1 117 ? -5.469 -12.984 -0.88 1 95.25 117 GLU A N 1
ATOM 860 C CA . GLU A 1 117 ? -5.41 -12.945 0.579 1 95.25 117 GLU A CA 1
ATOM 861 C C . GLU A 1 117 ? -5.051 -14.312 1.153 1 95.25 117 GLU A C 1
ATOM 863 O O . GLU A 1 117 ? -4.324 -14.406 2.146 1 95.25 117 GLU A O 1
ATOM 868 N N . GLU A 1 118 ? -5.633 -15.344 0.628 1 95.56 118 GLU A N 1
ATOM 869 C CA . GLU A 1 118 ? -5.332 -16.703 1.088 1 95.56 118 GLU A CA 1
ATOM 870 C C . GLU A 1 118 ? -3.852 -17.016 0.908 1 95.56 118 GLU A C 1
ATOM 872 O O . GLU A 1 118 ? -3.227 -17.609 1.797 1 95.56 118 GLU A O 1
ATOM 877 N N . VAL A 1 119 ? -3.311 -16.656 -0.258 1 96.06 119 VAL A N 1
ATOM 878 C CA . VAL A 1 119 ? -1.883 -16.875 -0.469 1 96.06 119 VAL A CA 1
ATOM 879 C C . VAL A 1 119 ? -1.08 -16.047 0.533 1 96.06 119 VAL A C 1
ATOM 881 O O . VAL A 1 119 ? -0.089 -16.531 1.089 1 96.06 119 VAL A O 1
ATOM 884 N N . GLY A 1 120 ? -1.493 -14.789 0.726 1 97.25 120 GLY A N 1
ATOM 885 C CA . GLY A 1 120 ? -0.862 -13.977 1.755 1 97.25 120 GLY A CA 1
ATOM 886 C C . GLY A 1 120 ? -0.841 -14.648 3.115 1 97.25 120 GLY A C 1
ATOM 887 O O . GLY A 1 120 ? 0.167 -14.594 3.824 1 97.25 120 GLY A O 1
ATOM 888 N N . ARG A 1 121 ? -1.926 -15.258 3.502 1 96.38 121 ARG A N 1
ATOM 889 C CA . ARG A 1 121 ? -2.035 -15.953 4.777 1 96.38 121 ARG A CA 1
ATOM 890 C C . ARG A 1 121 ? -1.144 -17.188 4.805 1 96.38 121 ARG A C 1
ATOM 892 O O . ARG A 1 121 ? -0.392 -17.391 5.762 1 96.38 121 ARG A O 1
ATOM 899 N N . GLU A 1 122 ? -1.236 -17.969 3.77 1 95.69 122 GLU A N 1
ATOM 900 C CA . GLU A 1 122 ? -0.49 -19.219 3.666 1 95.69 122 GLU A CA 1
ATOM 901 C C . GLU A 1 122 ? 1.011 -18.984 3.805 1 95.69 122 GLU A C 1
ATOM 903 O O . GLU A 1 122 ? 1.72 -19.781 4.41 1 95.69 122 GLU A O 1
ATOM 908 N N . TYR A 1 123 ? 1.523 -17.906 3.305 1 96.81 123 TYR A N 1
ATOM 909 C CA . TYR A 1 123 ? 2.955 -17.641 3.303 1 96.81 123 T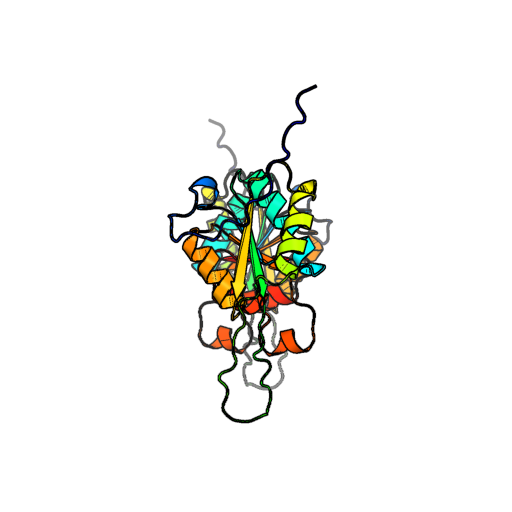YR A CA 1
ATOM 910 C C . TYR A 1 123 ? 3.311 -16.594 4.359 1 96.81 123 TYR A C 1
ATOM 912 O O . TYR A 1 123 ? 4.426 -16.078 4.375 1 96.81 123 TYR A O 1
ATOM 920 N N . ALA A 1 124 ? 2.285 -16.281 5.215 1 97.12 124 ALA A N 1
ATOM 921 C CA . ALA A 1 124 ? 2.488 -15.273 6.246 1 97.12 124 ALA A CA 1
ATOM 922 C C . ALA A 1 124 ? 3.178 -14.039 5.676 1 97.12 124 ALA A C 1
ATOM 924 O O . ALA A 1 124 ? 4.152 -13.547 6.25 1 97.12 124 ALA A O 1
ATOM 925 N N . ALA A 1 125 ? 2.686 -13.57 4.516 1 97.44 125 ALA A N 1
ATOM 926 C CA . ALA A 1 125 ? 3.316 -12.469 3.793 1 97.44 125 ALA A CA 1
ATOM 927 C C . ALA A 1 125 ? 3.348 -11.195 4.641 1 97.44 125 ALA A C 1
ATOM 929 O O . ALA A 1 125 ? 2.379 -10.883 5.336 1 97.44 125 ALA A O 1
ATOM 930 N N . ASP A 1 126 ? 4.418 -10.453 4.547 1 96.62 126 ASP A N 1
ATOM 931 C CA . ASP A 1 126 ? 4.555 -9.188 5.254 1 96.62 126 ASP A CA 1
ATOM 932 C C . ASP A 1 126 ? 3.832 -8.062 4.512 1 96.62 126 ASP A C 1
ATOM 934 O O . ASP A 1 126 ? 3.529 -7.023 5.098 1 96.62 126 ASP A O 1
ATOM 938 N N . ALA A 1 127 ? 3.545 -8.336 3.252 1 97.69 127 ALA A N 1
ATOM 939 C CA . ALA A 1 127 ? 2.83 -7.336 2.461 1 97.69 127 ALA A CA 1
ATOM 940 C C . ALA A 1 127 ? 2.238 -7.957 1.198 1 97.69 127 ALA A C 1
ATOM 942 O O . ALA A 1 127 ? 2.736 -8.977 0.707 1 97.69 127 ALA A O 1
ATOM 943 N N . ILE A 1 128 ? 1.184 -7.324 0.737 1 97.44 128 ILE A N 1
ATOM 944 C CA . ILE A 1 128 ? 0.572 -7.641 -0.548 1 97.44 128 ILE A CA 1
ATOM 945 C C . ILE A 1 128 ? 0.67 -6.434 -1.479 1 97.44 128 ILE A C 1
ATOM 947 O O . ILE A 1 128 ? 0.336 -5.312 -1.091 1 97.44 128 ILE A O 1
ATOM 951 N N . VAL A 1 129 ? 1.121 -6.641 -2.725 1 97.69 129 VAL A N 1
ATOM 952 C CA . VAL A 1 129 ? 1.232 -5.594 -3.734 1 97.69 129 VAL A CA 1
ATOM 953 C C . VAL A 1 129 ? 0.294 -5.898 -4.898 1 97.69 129 VAL A C 1
ATOM 955 O O . VAL A 1 129 ? 0.262 -7.023 -5.402 1 97.69 129 VAL A O 1
ATOM 958 N N . VAL A 1 130 ? -0.518 -4.867 -5.297 1 94.62 130 VAL A N 1
ATOM 959 C CA . VAL A 1 130 ? -1.422 -5.043 -6.43 1 94.62 130 VAL A CA 1
ATOM 960 C C . VAL A 1 130 ? -1.461 -3.766 -7.262 1 94.62 130 VAL A C 1
ATOM 962 O O . VAL A 1 130 ? -1.18 -2.676 -6.754 1 94.62 130 VAL A O 1
ATOM 965 N N . GLY A 1 131 ? -1.721 -3.959 -8.547 1 93.31 131 GLY A N 1
ATOM 966 C CA . GLY A 1 131 ? -2.014 -2.814 -9.391 1 93.31 131 GLY A CA 1
ATOM 967 C C . GLY A 1 131 ? -3.449 -2.34 -9.273 1 93.31 131 GLY A C 1
ATOM 968 O O . GLY A 1 131 ? -4.32 -3.08 -8.812 1 93.31 131 GLY A O 1
ATOM 969 N N . THR A 1 132 ? -3.639 -1.057 -9.617 1 83.44 132 THR A N 1
ATOM 970 C CA . THR A 1 132 ? -5.008 -0.558 -9.695 1 83.44 132 THR A CA 1
ATOM 971 C C . THR A 1 132 ? -5.73 -1.152 -10.906 1 83.44 132 THR A C 1
ATOM 973 O O . THR A 1 132 ? -5.094 -1.568 -11.875 1 83.44 132 THR A O 1
ATOM 976 N N . THR A 1 133 ? -6.949 -1.468 -10.68 1 64.12 133 THR A N 1
ATOM 977 C CA . THR A 1 133 ? -7.746 -1.878 -11.836 1 64.12 133 THR A CA 1
ATOM 978 C C . THR A 1 133 ? -8.445 -0.677 -12.461 1 64.12 133 THR A C 1
ATOM 980 O O . THR A 1 133 ? -9.016 0.155 -11.758 1 64.12 133 THR A O 1
ATOM 983 N N . HIS A 1 134 ? -7.926 -0.41 -13.75 1 53.75 134 HIS A N 1
ATOM 984 C CA . HIS A 1 134 ? -8.555 0.647 -14.531 1 53.75 134 HIS A CA 1
ATOM 985 C C . HIS A 1 134 ? -9.773 0.126 -15.281 1 53.75 134 HIS A C 1
ATOM 987 O O . HIS A 1 134 ? -9.781 -1.016 -15.75 1 53.75 134 HIS A O 1
ATOM 993 N N . GLY A 1 135 ? -11.008 0.441 -14.945 1 52.59 135 GLY A N 1
ATOM 994 C CA . GLY A 1 135 ? -12.273 0.252 -15.648 1 52.59 135 GLY A CA 1
ATOM 995 C C . GLY A 1 135 ? -13.469 0.732 -14.852 1 52.59 135 GLY A C 1
ATOM 996 O O . GLY A 1 135 ? -13.422 0.803 -13.625 1 52.59 135 GLY A O 1
ATOM 997 N N . LEU A 1 136 ? -14.25 1.36 -15.664 1 48.03 136 LEU A N 1
ATOM 998 C CA . LEU A 1 136 ? -15.461 2.023 -15.188 1 48.03 136 LEU A CA 1
ATOM 999 C C . LEU A 1 136 ? -16.172 1.175 -14.133 1 48.03 136 LEU A C 1
ATOM 1001 O O . LEU A 1 136 ? -16.734 1.708 -13.18 1 48.03 136 LEU A O 1
ATOM 1005 N N . LEU A 1 137 ? -16.328 -0.04 -14.453 1 45.47 137 LEU A N 1
ATOM 1006 C CA . LEU A 1 137 ? -17.109 -0.932 -13.617 1 45.47 137 LEU A CA 1
ATOM 1007 C C . LEU A 1 137 ? -16.406 -1.213 -12.297 1 45.47 137 LEU A C 1
ATOM 1009 O O . LEU A 1 137 ? -17.047 -1.465 -11.281 1 45.47 137 LEU A O 1
ATOM 1013 N N . GLY A 1 138 ? -15.125 -1.246 -12.172 1 48.97 138 GLY A N 1
ATOM 1014 C CA . GLY A 1 138 ? -14.305 -1.466 -10.992 1 48.97 138 GLY A CA 1
ATOM 1015 C C . GLY A 1 138 ? -14.477 -0.393 -9.93 1 48.97 138 GLY A C 1
ATOM 1016 O O . GLY A 1 138 ? -14.367 -0.669 -8.734 1 48.97 138 GLY A O 1
ATOM 1017 N N . LYS A 1 139 ? -14.773 0.85 -10.344 1 49.56 139 LYS A N 1
ATOM 1018 C CA . LYS A 1 139 ? -14.984 2.012 -9.484 1 49.56 139 LYS A CA 1
ATOM 1019 C C . LYS A 1 139 ? -16.141 1.771 -8.508 1 49.56 139 LYS A C 1
ATOM 1021 O O . LYS A 1 139 ? -16.062 2.195 -7.348 1 49.56 139 LYS A O 1
ATOM 1026 N N . ILE A 1 140 ? -17.203 1.201 -9.141 1 44.41 140 ILE A N 1
ATOM 1027 C CA . ILE A 1 140 ? -18.453 1.076 -8.391 1 44.41 140 ILE A CA 1
ATOM 1028 C C . ILE A 1 140 ? -18.359 -0.101 -7.422 1 44.41 140 ILE A C 1
ATOM 1030 O O . ILE A 1 140 ? -18.797 -0.008 -6.273 1 44.41 140 ILE A O 1
ATOM 1034 N N . PHE A 1 141 ? -18.156 -1.323 -8.086 1 47.69 141 PHE A N 1
ATOM 1035 C CA . PHE A 1 141 ? -18.328 -2.561 -7.336 1 47.69 141 PHE A CA 1
ATOM 1036 C C . PHE A 1 141 ? -17.109 -2.867 -6.492 1 47.69 141 PHE A C 1
ATOM 1038 O O . PHE A 1 141 ? -17 -3.941 -5.895 1 47.69 141 PHE A O 1
ATOM 1045 N N . GLY A 1 142 ? -16.172 -1.973 -6.344 1 60.44 142 GLY A N 1
ATOM 1046 C CA . GLY A 1 142 ? -15.062 -2.162 -5.418 1 60.44 142 GLY A CA 1
ATOM 1047 C C . GLY A 1 142 ? -13.859 -2.834 -6.051 1 60.44 142 GLY A C 1
ATOM 1048 O O . GLY A 1 142 ? -13.883 -4.035 -6.324 1 60.44 142 GLY A O 1
ATOM 1049 N N . SER A 1 143 ? -13.086 -2.244 -6.734 1 74.25 143 SER A N 1
ATOM 1050 C CA . SER A 1 143 ? -11.883 -2.766 -7.383 1 74.25 143 SER A CA 1
ATOM 1051 C C . SER A 1 143 ? -11.141 -3.736 -6.473 1 74.25 143 SER A C 1
ATOM 1053 O O . SER A 1 143 ? -11.328 -3.723 -5.254 1 74.25 143 SER A O 1
ATOM 1055 N N . VAL A 1 144 ? -10.555 -4.824 -7.113 1 78.88 144 VAL A N 1
ATOM 1056 C C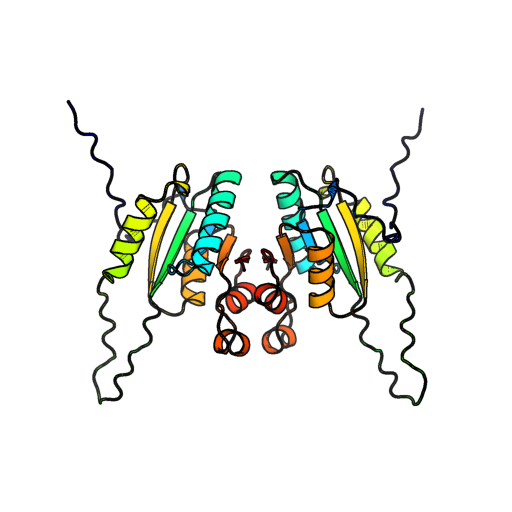A . VAL A 1 144 ? -9.734 -5.797 -6.402 1 78.88 144 VAL A CA 1
ATOM 1057 C C . VAL A 1 144 ? -8.812 -5.078 -5.426 1 78.88 144 VAL A C 1
ATOM 1059 O O . VAL A 1 144 ? -8.734 -5.441 -4.25 1 78.88 144 VAL A O 1
ATOM 1062 N N . SER A 1 145 ? -8.219 -4.035 -5.883 1 86 145 SER A N 1
ATOM 1063 C CA . SER A 1 145 ? -7.281 -3.307 -5.039 1 86 145 SER A CA 1
ATOM 1064 C C . SER A 1 145 ? -7.996 -2.629 -3.875 1 86 145 SER A C 1
ATOM 1066 O O . SER A 1 145 ? -7.508 -2.652 -2.742 1 86 145 SER A O 1
ATOM 1068 N N . GLY A 1 146 ? -9.102 -2.045 -4.145 1 83.06 146 GLY A N 1
ATOM 1069 C CA . GLY A 1 146 ? -9.883 -1.436 -3.082 1 83.06 146 GLY A CA 1
ATOM 1070 C C . GLY A 1 146 ? -10.383 -2.438 -2.057 1 83.06 146 GLY A C 1
ATOM 1071 O O . GLY A 1 146 ? -10.312 -2.189 -0.852 1 83.06 146 GLY A O 1
ATOM 1072 N N . ARG A 1 147 ? -10.867 -3.537 -2.5 1 84 147 ARG A N 1
ATOM 1073 C CA . ARG A 1 147 ? -11.359 -4.586 -1.613 1 84 147 ARG A CA 1
ATOM 1074 C C . ARG A 1 147 ? -10.227 -5.164 -0.768 1 84 147 ARG A C 1
ATOM 1076 O O . ARG A 1 147 ? -10.398 -5.398 0.43 1 84 147 ARG A O 1
ATOM 1083 N N . LEU A 1 148 ? -9.125 -5.414 -1.388 1 88.25 148 LEU A N 1
ATOM 1084 C CA . LEU A 1 148 ? -7.969 -5.922 -0.656 1 88.25 148 LEU A CA 1
ATOM 1085 C C . LEU A 1 148 ? -7.516 -4.93 0.408 1 88.25 148 LEU A C 1
ATOM 1087 O O . LEU A 1 148 ? -7.238 -5.312 1.546 1 88.25 148 LEU A O 1
ATOM 1091 N N . ALA A 1 149 ? -7.453 -3.689 0.013 1 85.69 149 ALA A N 1
ATOM 1092 C CA . ALA A 1 149 ? -7.031 -2.643 0.939 1 85.69 149 ALA A CA 1
ATOM 1093 C C . ALA A 1 149 ? -7.953 -2.578 2.152 1 85.69 149 ALA A C 1
ATOM 1095 O O . ALA A 1 149 ? -7.512 -2.264 3.26 1 85.69 149 ALA A O 1
ATOM 1096 N N . ARG A 1 150 ? -9.141 -2.932 1.963 1 80.62 150 ARG A N 1
ATOM 1097 C CA . ARG A 1 150 ? -10.141 -2.828 3.023 1 80.62 150 ARG A CA 1
ATOM 1098 C C . ARG A 1 150 ? -10.141 -4.082 3.895 1 80.62 150 ARG A C 1
ATOM 1100 O O . ARG A 1 150 ? -10.406 -4.008 5.098 1 80.62 150 ARG A O 1
ATOM 1107 N N . ARG A 1 151 ? -9.828 -5.172 3.32 1 80 151 ARG A N 1
ATOM 1108 C CA . ARG A 1 151 ? -10.156 -6.422 3.998 1 80 151 ARG A CA 1
ATOM 1109 C C . ARG A 1 151 ? -8.891 -7.152 4.441 1 80 151 ARG A C 1
ATOM 1111 O O . ARG A 1 151 ? -8.938 -7.988 5.348 1 80 151 ARG A O 1
ATOM 1118 N N . ALA A 1 152 ? -7.855 -6.867 3.828 1 83.88 152 ALA A N 1
ATOM 1119 C CA . ALA A 1 152 ? -6.641 -7.629 4.113 1 83.88 152 ALA A CA 1
ATOM 1120 C C . ALA A 1 152 ? -6.16 -7.375 5.539 1 83.88 152 ALA A C 1
ATOM 1122 O O . ALA A 1 152 ? -6.277 -6.262 6.055 1 83.88 152 ALA A O 1
ATOM 1123 N N . ASN A 1 153 ? -5.602 -8.383 6.223 1 90.94 153 ASN A N 1
ATOM 1124 C CA . ASN A 1 153 ? -5.043 -8.289 7.57 1 90.94 153 ASN A CA 1
ATOM 1125 C C . ASN A 1 153 ? -3.545 -8 7.535 1 90.94 153 ASN A C 1
ATOM 1127 O O . ASN A 1 153 ? -2.844 -8.234 8.523 1 90.94 153 ASN A O 1
ATOM 1131 N N . ARG A 1 154 ? -3.023 -7.617 6.445 1 95.19 154 ARG A N 1
ATOM 1132 C CA . ARG A 1 154 ? -1.627 -7.266 6.215 1 95.19 154 ARG A CA 1
ATOM 1133 C C . ARG A 1 154 ? -1.513 -6.031 5.332 1 95.19 154 ARG A C 1
ATOM 1135 O O . ARG A 1 154 ? -2.473 -5.652 4.656 1 95.19 154 ARG A O 1
ATOM 1142 N N . PRO A 1 155 ? -0.39 -5.387 5.391 1 96.38 155 PRO A N 1
ATOM 1143 C CA . PRO A 1 155 ? -0.218 -4.207 4.539 1 96.38 155 PRO A CA 1
ATOM 1144 C C . PRO A 1 155 ? -0.5 -4.492 3.066 1 96.38 155 PRO A C 1
ATOM 1146 O O . PRO A 1 155 ? -0.072 -5.527 2.541 1 96.38 155 PRO A O 1
ATOM 1149 N N . VAL A 1 156 ? -1.298 -3.637 2.453 1 95.06 156 VAL A N 1
ATOM 1150 C CA . VAL A 1 156 ? -1.587 -3.717 1.026 1 95.06 156 VAL A CA 1
ATOM 1151 C C . VAL A 1 156 ? -1.044 -2.479 0.318 1 95.06 156 VAL A C 1
ATOM 1153 O O . VAL A 1 156 ? -1.325 -1.349 0.727 1 95.06 156 VAL A O 1
ATOM 1156 N N . ILE A 1 157 ? -0.261 -2.695 -0.692 1 96.5 157 ILE A N 1
ATOM 1157 C CA . ILE A 1 157 ? 0.314 -1.622 -1.497 1 96.5 157 ILE A CA 1
ATOM 1158 C C . ILE A 1 157 ? -0.348 -1.597 -2.873 1 96.5 157 ILE A C 1
ATOM 1160 O O . ILE A 1 157 ? -0.28 -2.576 -3.619 1 96.5 157 ILE A O 1
ATOM 1164 N N . VAL A 1 158 ? -1.004 -0.504 -3.176 1 94.12 158 VAL A N 1
ATOM 1165 C CA . VAL A 1 158 ? -1.684 -0.339 -4.457 1 94.12 158 VAL A CA 1
ATOM 1166 C C . VAL A 1 158 ? -0.857 0.567 -5.367 1 94.12 158 VAL A C 1
ATOM 1168 O O . VAL A 1 158 ? -0.544 1.703 -5.004 1 94.12 158 VAL A O 1
ATOM 1171 N N . ILE A 1 159 ? -0.55 0.033 -6.52 1 95.75 159 ILE A N 1
ATOM 1172 C CA . ILE A 1 159 ? 0.301 0.726 -7.48 1 95.75 159 ILE A CA 1
ATOM 1173 C C . ILE A 1 159 ? -0.541 1.214 -8.656 1 95.75 159 ILE A C 1
ATOM 1175 O O . ILE A 1 159 ? -1.23 0.423 -9.305 1 95.75 159 ILE A O 1
ATOM 1179 N N . PRO A 1 160 ? -0.577 2.486 -8.859 1 90.94 160 PRO A N 1
ATOM 1180 C CA . PRO A 1 160 ? -1.369 2.998 -9.977 1 90.94 160 PRO A CA 1
ATOM 1181 C C . PRO A 1 160 ? -0.804 2.59 -11.336 1 90.94 160 PRO A C 1
ATOM 1183 O O . PRO A 1 160 ? 0.395 2.32 -11.453 1 90.94 160 PRO A O 1
ATOM 1186 N N . MET B 1 1 ? 27.828 23.891 32.188 1 30.77 1 MET B N 1
ATOM 1187 C CA . MET B 1 1 ? 27.531 22.734 31.344 1 30.77 1 MET B CA 1
ATOM 1188 C C . MET B 1 1 ? 26.5 23.078 30.281 1 30.77 1 MET B C 1
ATOM 1190 O O . MET B 1 1 ? 25.469 23.672 30.578 1 30.77 1 MET B O 1
ATOM 1194 N N . PRO B 1 2 ? 26.828 23.25 28.922 1 36.44 2 PRO B N 1
ATOM 1195 C CA . PRO B 1 2 ? 26.016 23.891 27.891 1 36.44 2 PRO B CA 1
ATOM 1196 C C . PRO B 1 2 ? 24.766 23.094 27.531 1 36.44 2 PRO B C 1
ATOM 1198 O O . PRO B 1 2 ? 24.797 21.859 27.516 1 36.44 2 PRO B O 1
ATOM 1201 N N . GLY B 1 3 ? 23.594 23.453 28.141 1 30.77 3 GLY B N 1
ATOM 1202 C CA . GLY B 1 3 ? 22.266 22.922 27.969 1 30.77 3 GLY B CA 1
ATOM 1203 C C . GLY B 1 3 ? 21.859 22.812 26.5 1 30.77 3 GLY B C 1
ATOM 1204 O O . GLY B 1 3 ? 21.828 23.812 25.797 1 30.77 3 GLY B O 1
ATOM 1205 N N . GLY B 1 4 ? 22.172 21.688 25.812 1 31.06 4 GLY B N 1
ATOM 1206 C CA . GLY B 1 4 ? 21.891 21.406 24.406 1 31.06 4 GLY B CA 1
ATOM 1207 C C . GLY B 1 4 ? 20.438 21.625 24.031 1 31.06 4 GLY B C 1
ATOM 1208 O O . GLY B 1 4 ? 19.531 21.172 24.734 1 31.06 4 GLY B O 1
ATOM 1209 N N . ALA B 1 5 ? 20.094 22.766 23.375 1 31.83 5 ALA B N 1
ATOM 1210 C CA . ALA B 1 5 ? 18.859 23.281 22.812 1 31.83 5 ALA B CA 1
ATOM 1211 C C . ALA B 1 5 ? 18.156 22.203 21.984 1 31.83 5 ALA B C 1
ATOM 1213 O O . ALA B 1 5 ? 18.719 21.688 21.016 1 31.83 5 ALA B O 1
ATOM 1214 N N . HIS B 1 6 ? 17.375 21.312 22.625 1 34.44 6 HIS B N 1
ATOM 1215 C CA . HIS B 1 6 ? 16.453 20.406 21.938 1 34.44 6 HIS B CA 1
ATOM 1216 C C . HIS B 1 6 ? 15.633 21.156 20.891 1 34.44 6 HIS B C 1
ATOM 1218 O O . HIS B 1 6 ? 15.078 22.219 21.172 1 34.44 6 HIS B O 1
ATOM 1224 N N . GLY B 1 7 ? 15.969 21.203 19.625 1 34.44 7 GLY B N 1
ATOM 1225 C CA . GLY B 1 7 ? 15.344 21.875 18.5 1 34.44 7 GLY B CA 1
ATOM 1226 C C . GLY B 1 7 ? 13.844 21.672 18.453 1 34.44 7 GLY B C 1
ATOM 1227 O O . GLY B 1 7 ? 13.352 20.562 18.641 1 34.44 7 GLY B O 1
ATOM 1228 N N . GLU B 1 8 ? 12.992 22.578 18.875 1 36.25 8 GLU B N 1
ATOM 1229 C CA . GLU B 1 8 ? 11.539 22.719 18.828 1 36.25 8 GLU B CA 1
ATOM 1230 C C . GLU B 1 8 ? 11.008 22.375 17.438 1 36.25 8 GLU B C 1
ATOM 1232 O O . GLU B 1 8 ? 11.57 22.812 16.422 1 36.25 8 GLU B O 1
ATOM 1237 N N . PRO B 1 9 ? 10.32 21.25 17.266 1 41.12 9 PRO B N 1
ATOM 1238 C CA . PRO B 1 9 ? 9.719 20.984 15.945 1 41.12 9 PRO B CA 1
ATOM 1239 C C . PRO B 1 9 ? 8.922 22.188 15.414 1 41.12 9 PRO B C 1
ATOM 1241 O O . PRO B 1 9 ? 8.078 22.734 16.125 1 41.12 9 PRO B O 1
ATOM 1244 N N . SER B 1 10 ? 9.453 23.141 14.75 1 39.28 10 SER B N 1
ATOM 1245 C CA . SER B 1 10 ? 8.836 24.328 14.188 1 39.28 10 SER B CA 1
ATOM 1246 C C . SER B 1 10 ? 7.605 23.984 13.352 1 39.28 10 SER B C 1
ATOM 1248 O O . SER B 1 10 ? 7.668 23.125 12.477 1 39.28 10 SER B O 1
ATOM 1250 N N . ALA B 1 11 ? 6.395 24 13.875 1 41.22 11 ALA B N 1
ATOM 1251 C CA . ALA B 1 11 ? 5.215 24.047 13.016 1 41.22 11 ALA B CA 1
ATOM 1252 C C . ALA B 1 11 ? 5.434 25 11.836 1 41.22 11 ALA B C 1
ATOM 1254 O O . ALA B 1 11 ? 5.469 26.219 12.008 1 41.22 11 ALA B O 1
ATOM 1255 N N . GLN B 1 12 ? 6.289 24.75 10.906 1 41.81 12 GLN B N 1
ATOM 1256 C CA . GLN B 1 12 ? 6.543 25.703 9.828 1 41.81 12 GLN B CA 1
ATOM 1257 C C . GLN B 1 12 ? 5.246 26.125 9.148 1 41.81 12 GLN B C 1
ATOM 1259 O O . GLN B 1 12 ? 4.441 25.281 8.75 1 41.81 12 GLN B O 1
ATOM 1264 N N . GLU B 1 13 ? 4.59 27.094 9.562 1 43 13 GLU B N 1
ATOM 1265 C CA . GLU B 1 13 ? 3.676 27.797 8.664 1 43 13 GLU B CA 1
ATOM 1266 C C . GLU B 1 13 ? 4.129 27.656 7.207 1 43 13 GLU B C 1
ATOM 1268 O O . GLU B 1 13 ? 5.273 27.984 6.879 1 43 13 GLU B O 1
ATOM 1273 N N . THR B 1 14 ? 3.732 26.641 6.523 1 44.72 14 THR B N 1
ATOM 1274 C CA . THR B 1 14 ? 4.172 26.406 5.152 1 44.72 14 THR B CA 1
ATOM 1275 C C . THR B 1 14 ? 4.281 27.719 4.387 1 44.72 14 THR B C 1
ATOM 1277 O O . THR B 1 14 ? 3.27 28.375 4.113 1 44.72 14 THR B O 1
ATOM 1280 N N . GLU B 1 15 ? 4.992 28.75 4.719 1 44.84 15 GLU B N 1
ATOM 1281 C CA . GLU B 1 15 ? 5.379 29.672 3.664 1 44.84 15 GLU B CA 1
ATOM 1282 C C . GLU B 1 15 ? 5.512 28.969 2.32 1 44.84 15 GLU B C 1
ATOM 1284 O O . GLU B 1 15 ? 5.824 27.766 2.273 1 44.84 15 GLU B O 1
ATOM 1289 N N . THR B 1 16 ? 4.73 29.422 1.269 1 51.72 16 THR B N 1
ATOM 1290 C CA . THR B 1 16 ? 4.648 28.953 -0.11 1 51.72 16 THR B CA 1
ATOM 1291 C C . THR B 1 16 ? 6.008 28.469 -0.6 1 51.72 16 THR B C 1
ATOM 1293 O O . THR B 1 16 ? 6.234 28.359 -1.807 1 51.72 16 THR B O 1
ATOM 1296 N N . GLY B 1 17 ? 7.039 28.562 0.227 1 59.78 17 GLY B N 1
ATOM 1297 C CA . GLY B 1 17 ? 8.305 28.203 -0.39 1 59.78 17 GLY B CA 1
ATOM 1298 C C . GLY B 1 17 ? 8.398 26.719 -0.741 1 59.78 17 GLY B C 1
ATOM 1299 O O . GLY B 1 17 ? 7.594 25.922 -0.279 1 59.78 17 GLY B O 1
ATOM 1300 N N . ALA B 1 18 ? 9.242 26.547 -1.728 1 69.5 18 ALA B N 1
ATOM 1301 C CA . ALA B 1 18 ? 9.523 25.188 -2.209 1 69.5 18 ALA B CA 1
ATOM 1302 C C . ALA B 1 18 ? 9.844 24.25 -1.049 1 69.5 18 ALA B C 1
ATOM 1304 O O . ALA B 1 18 ? 10.508 24.641 -0.088 1 69.5 18 ALA B O 1
ATOM 1305 N N . PRO B 1 19 ? 9.047 23.188 -0.91 1 75.12 19 PRO B N 1
ATOM 1306 C CA . PRO B 1 19 ? 9.312 22.219 0.156 1 75.12 19 PRO B CA 1
ATOM 1307 C C . PRO B 1 19 ? 10.797 21.875 0.286 1 75.12 19 PRO B C 1
ATOM 1309 O O . PRO B 1 19 ? 11.523 21.906 -0.706 1 75.12 19 PRO B O 1
ATOM 1312 N N . ASP B 1 20 ? 11.266 21.859 1.423 1 85 20 ASP B N 1
ATOM 1313 C CA . ASP B 1 20 ? 12.617 21.406 1.719 1 85 20 ASP B CA 1
ATOM 1314 C C . ASP B 1 20 ? 12.945 20.125 0.941 1 85 20 ASP B C 1
ATOM 1316 O O . ASP B 1 20 ? 12.141 19.203 0.906 1 85 20 ASP B O 1
ATOM 1320 N N . PRO B 1 21 ? 14.039 20.172 0.199 1 88.38 21 PRO B N 1
ATOM 1321 C CA . PRO B 1 21 ? 14.43 19.047 -0.655 1 88.38 21 PRO B CA 1
ATOM 1322 C C . PRO B 1 21 ? 14.469 17.719 0.1 1 88.38 21 PRO B C 1
ATOM 1324 O O . PRO B 1 21 ? 14.297 16.656 -0.503 1 88.38 21 PRO B O 1
ATOM 1327 N N . VAL B 1 22 ? 14.734 17.766 1.418 1 89.88 22 VAL B N 1
ATOM 1328 C CA . VAL B 1 22 ? 14.852 16.547 2.195 1 89.88 22 VAL B CA 1
ATOM 1329 C C . VAL B 1 22 ? 13.516 15.805 2.205 1 89.88 22 VAL B C 1
ATOM 1331 O O . VAL B 1 22 ? 13.469 14.578 2.346 1 89.88 22 VAL B O 1
ATOM 1334 N N . PHE B 1 23 ? 12.453 16.547 1.979 1 94.56 23 PHE B N 1
ATOM 1335 C CA . PHE B 1 23 ? 11.133 15.938 2.102 1 94.56 23 PHE B CA 1
ATOM 1336 C C . PHE B 1 23 ? 10.531 15.664 0.728 1 94.56 23 PHE B C 1
ATOM 1338 O O . PHE B 1 23 ? 9.398 15.188 0.623 1 94.56 23 PHE B O 1
ATOM 1345 N N . GLN B 1 24 ? 11.305 15.977 -0.292 1 95.56 24 GLN B N 1
ATOM 1346 C CA . GLN B 1 24 ? 10.891 15.594 -1.64 1 95.56 24 GLN B CA 1
ATOM 1347 C C . GLN B 1 24 ? 11.195 14.125 -1.912 1 95.56 24 GLN B C 1
ATOM 1349 O O . GLN B 1 24 ? 12.203 13.594 -1.443 1 95.56 24 GLN B O 1
ATOM 1354 N N . HIS B 1 25 ? 10.273 13.492 -2.664 1 96.25 25 HIS B N 1
ATOM 1355 C CA . HIS B 1 25 ? 10.438 12.094 -3.029 1 96.25 25 HIS B CA 1
ATOM 1356 C C . HIS B 1 25 ? 10.578 11.211 -1.791 1 96.25 25 HIS B C 1
ATOM 1358 O O . HIS B 1 25 ? 11.422 10.312 -1.754 1 96.25 25 HIS B O 1
ATOM 1364 N N . GLY B 1 26 ? 9.898 11.562 -0.7 1 97.44 26 GLY B N 1
ATOM 1365 C CA . GLY B 1 26 ? 9.836 10.773 0.52 1 97.44 26 GLY B CA 1
ATOM 1366 C C . GLY B 1 26 ? 8.523 10.031 0.683 1 97.44 26 GLY B C 1
ATOM 1367 O O . GLY B 1 26 ? 7.914 9.602 -0.304 1 97.44 26 GLY B O 1
ATOM 1368 N N . VAL B 1 27 ? 8.141 9.844 1.958 1 98.19 27 VAL B N 1
ATOM 1369 C CA . VAL B 1 27 ? 6.93 9.117 2.314 1 98.19 27 VAL B CA 1
ATOM 1370 C C . VAL B 1 27 ? 5.938 10.062 2.99 1 98.19 27 VAL B C 1
ATOM 1372 O O . VAL B 1 27 ? 6.32 10.867 3.846 1 98.19 27 VAL B O 1
ATOM 1375 N N . VAL B 1 28 ? 4.738 10.047 2.5 1 98.31 28 VAL B N 1
ATOM 1376 C CA . VAL B 1 28 ? 3.652 10.773 3.148 1 98.31 28 VAL B CA 1
ATOM 1377 C C . VAL B 1 28 ? 2.775 9.805 3.938 1 98.31 28 VAL B C 1
ATOM 1379 O O . VAL B 1 28 ? 2.416 8.742 3.439 1 98.31 28 VAL B O 1
ATOM 1382 N N . VAL B 1 29 ? 2.443 10.164 5.16 1 98.12 29 VAL B N 1
ATOM 1383 C CA . VAL B 1 29 ? 1.584 9.312 5.969 1 98.12 29 VAL B CA 1
ATOM 1384 C C . VAL B 1 29 ? 0.443 10.133 6.559 1 98.12 29 VAL B C 1
ATOM 1386 O O . VAL B 1 29 ? 0.661 11.25 7.039 1 98.12 29 VAL B O 1
ATOM 1389 N N . GLY B 1 30 ? -0.781 9.617 6.355 1 95.5 30 GLY B N 1
ATOM 1390 C CA . GLY B 1 30 ? -1.92 10.195 7.051 1 95.5 30 GLY B CA 1
ATOM 1391 C C . GLY B 1 30 ? -1.983 9.805 8.516 1 95.5 30 GLY B C 1
ATOM 1392 O O . GLY B 1 30 ? -1.899 8.617 8.852 1 95.5 30 GLY B O 1
ATOM 1393 N N . PHE B 1 31 ? -2.207 10.789 9.398 1 93.94 31 PHE B N 1
ATOM 1394 C CA . PHE B 1 31 ? -2.168 10.531 10.836 1 93.94 31 PHE B CA 1
ATOM 1395 C C . PHE B 1 31 ? -3.246 11.336 11.555 1 93.94 31 PHE B C 1
ATOM 1397 O O . PHE B 1 31 ? -3.334 12.555 11.398 1 93.94 31 PHE B O 1
ATOM 1404 N N . ASP B 1 32 ? -4.016 10.609 12.352 1 85.88 32 ASP B N 1
ATOM 1405 C CA . ASP B 1 32 ? -5.066 11.312 13.078 1 85.88 32 ASP B CA 1
ATOM 1406 C C . ASP B 1 32 ? -5.07 10.922 14.555 1 85.88 32 ASP B C 1
ATOM 1408 O O . ASP B 1 32 ? -6 11.258 15.289 1 85.88 32 ASP B O 1
ATOM 1412 N N . GLY B 1 33 ? -4.117 10.156 14.945 1 87.12 33 GLY B N 1
ATOM 1413 C CA . GLY B 1 33 ? -4.004 9.766 16.344 1 87.12 33 GLY B CA 1
ATOM 1414 C C . GLY B 1 33 ? -4.715 8.461 16.656 1 87.12 33 GLY B C 1
ATOM 1415 O O . GLY B 1 33 ? -4.637 7.961 17.781 1 87.12 33 GLY B O 1
ATOM 1416 N N . SER B 1 34 ? -5.461 7.887 15.727 1 86.44 34 SER B N 1
ATOM 1417 C CA . SER B 1 34 ? -6.105 6.598 15.945 1 86.44 34 SER B CA 1
ATOM 1418 C C . SER B 1 34 ? -5.082 5.469 15.992 1 86.44 34 SER B C 1
ATOM 1420 O O . SER B 1 34 ? -3.941 5.641 15.555 1 86.44 34 SER B O 1
ATOM 1422 N N . LEU B 1 35 ? -5.469 4.348 16.484 1 90.12 35 LEU B N 1
ATOM 1423 C CA . LEU B 1 35 ? -4.602 3.174 16.547 1 90.12 35 LEU B CA 1
ATOM 1424 C C . LEU B 1 35 ? -4.172 2.74 15.148 1 90.12 35 LEU B C 1
ATOM 1426 O O . LEU B 1 35 ? -3.014 2.369 14.938 1 90.12 35 LEU B O 1
ATOM 1430 N N . SER B 1 36 ? -5.078 2.855 14.18 1 90.06 36 SER B N 1
ATOM 1431 C CA . SER B 1 36 ? -4.75 2.469 12.805 1 90.06 36 SER B CA 1
ATOM 1432 C C . SER B 1 36 ? -3.727 3.422 12.195 1 90.06 36 SER B C 1
ATOM 1434 O O . SER B 1 36 ? -2.84 2.994 11.453 1 90.06 36 SER B O 1
ATOM 1436 N N . SER B 1 37 ? -3.869 4.711 12.469 1 92.75 37 SER B N 1
ATOM 1437 C CA . SER B 1 37 ? -2.91 5.66 11.914 1 92.75 37 SER B CA 1
ATOM 1438 C C . SER B 1 37 ? -1.559 5.551 12.617 1 92.75 37 SER B C 1
ATOM 1440 O O . SER B 1 37 ? -0.519 5.828 12.016 1 92.75 37 SER B O 1
ATOM 1442 N N . GLU B 1 38 ? -1.543 5.133 13.938 1 94.5 38 GLU B N 1
ATOM 1443 C CA . GLU B 1 38 ? -0.288 4.875 14.633 1 94.5 38 GLU B CA 1
ATOM 1444 C C . GLU B 1 38 ? 0.481 3.73 13.984 1 94.5 38 GLU B C 1
ATOM 1446 O O . GLU B 1 38 ? 1.701 3.807 13.828 1 94.5 38 GLU B O 1
ATOM 1451 N N . ARG B 1 39 ? -0.206 2.729 13.68 1 95.94 39 ARG B N 1
ATOM 1452 C CA . ARG B 1 39 ? 0.424 1.616 12.969 1 95.94 39 ARG B CA 1
ATOM 1453 C C . ARG B 1 39 ? 0.95 2.059 11.609 1 95.94 39 ARG B C 1
ATOM 1455 O O . ARG B 1 39 ? 2.043 1.66 11.203 1 95.94 39 ARG B O 1
ATOM 1462 N N . ALA B 1 40 ? 0.112 2.865 10.906 1 96.88 40 ALA B N 1
ATOM 1463 C CA . ALA B 1 40 ? 0.544 3.41 9.625 1 96.88 40 ALA B CA 1
ATOM 1464 C C . ALA B 1 40 ? 1.808 4.25 9.781 1 96.88 40 ALA B C 1
ATOM 1466 O O . ALA B 1 40 ? 2.736 4.145 8.977 1 96.88 40 ALA B O 1
ATOM 1467 N N . LEU B 1 41 ? 1.836 5.062 10.859 1 97.81 41 LEU B N 1
ATOM 1468 C CA . LEU B 1 41 ? 3.004 5.898 11.109 1 97.81 41 LEU B CA 1
ATOM 1469 C C . LEU B 1 41 ? 4.238 5.043 11.375 1 97.81 41 LEU B C 1
ATOM 1471 O O . LEU B 1 41 ? 5.316 5.316 10.844 1 97.81 41 LEU B O 1
ATOM 1475 N N . ALA B 1 42 ? 4.137 4.07 12.188 1 97.5 42 ALA B N 1
ATOM 1476 C CA . ALA B 1 42 ? 5.258 3.18 12.477 1 97.5 42 ALA B CA 1
ATOM 1477 C C . ALA B 1 42 ? 5.797 2.545 11.203 1 97.5 42 ALA B C 1
ATOM 1479 O O . ALA B 1 42 ? 7.012 2.482 10.992 1 97.5 42 ALA B O 1
ATOM 1480 N N . TYR B 1 43 ? 4.902 2.109 10.391 1 97.56 43 TYR B N 1
ATOM 1481 C CA . TYR B 1 43 ? 5.293 1.51 9.125 1 97.56 43 TYR B CA 1
ATOM 1482 C C . TYR B 1 43 ? 6.02 2.521 8.242 1 97.56 43 TYR B C 1
ATOM 1484 O O . TYR B 1 43 ? 7.07 2.215 7.668 1 97.56 43 TYR B O 1
ATOM 1492 N N . ALA B 1 44 ? 5.461 3.67 8.109 1 98.38 44 ALA B N 1
ATOM 1493 C CA . ALA B 1 44 ? 6.035 4.727 7.281 1 98.38 44 ALA B CA 1
ATOM 1494 C C . ALA B 1 44 ? 7.434 5.102 7.762 1 98.38 44 ALA B C 1
ATOM 1496 O O . ALA B 1 44 ? 8.32 5.379 6.949 1 98.38 44 ALA B O 1
ATOM 1497 N N . VAL B 1 45 ? 7.613 5.125 9.078 1 98.12 45 VAL B N 1
ATOM 1498 C CA . VAL B 1 45 ? 8.922 5.418 9.648 1 98.12 45 VAL B CA 1
ATOM 1499 C C . VAL B 1 45 ? 9.93 4.367 9.188 1 98.12 45 VAL B C 1
ATOM 1501 O O . VAL B 1 45 ? 11.039 4.703 8.773 1 98.12 45 VAL B O 1
ATOM 1504 N N . GLY B 1 46 ? 9.562 3.113 9.328 1 96.62 46 GLY B N 1
ATOM 1505 C CA . GLY B 1 46 ? 10.43 2.053 8.836 1 96.62 46 GLY B CA 1
ATOM 1506 C C . GLY B 1 46 ? 10.773 2.203 7.363 1 96.62 46 GLY B C 1
ATOM 1507 O O . GLY B 1 46 ? 11.93 1.997 6.973 1 96.62 46 GLY B O 1
ATOM 1508 N N . MET B 1 47 ? 9.82 2.553 6.57 1 95.94 47 MET B N 1
ATOM 1509 C CA . MET B 1 47 ? 10.023 2.754 5.141 1 95.94 47 MET B CA 1
ATOM 1510 C C . MET B 1 47 ? 11.008 3.895 4.887 1 95.94 47 MET B C 1
ATOM 1512 O O . MET B 1 47 ? 11.93 3.758 4.086 1 95.94 47 MET B O 1
ATOM 1516 N N . ALA B 1 48 ? 10.758 5.02 5.551 1 97 48 ALA B N 1
ATOM 1517 C CA . ALA B 1 48 ? 11.609 6.191 5.387 1 97 48 ALA B CA 1
ATOM 1518 C C . ALA B 1 48 ? 13.055 5.875 5.781 1 97 48 ALA B C 1
ATOM 1520 O O . ALA B 1 48 ? 13.992 6.289 5.105 1 97 48 ALA B O 1
ATOM 1521 N N . ARG B 1 49 ? 13.211 5.109 6.836 1 96.06 49 ARG B N 1
ATOM 1522 C CA . ARG B 1 49 ? 14.539 4.723 7.297 1 96.06 49 ARG B CA 1
ATOM 1523 C C . ARG B 1 49 ? 15.25 3.859 6.258 1 96.06 49 ARG B C 1
ATOM 1525 O O . ARG B 1 49 ? 16.406 4.125 5.902 1 96.06 49 ARG B O 1
ATOM 1532 N N . ARG B 1 50 ? 14.555 2.881 5.801 1 92.69 50 ARG B N 1
ATOM 1533 C CA . ARG B 1 50 ? 15.148 1.945 4.852 1 92.69 50 ARG B CA 1
ATOM 1534 C C . ARG B 1 50 ? 15.5 2.645 3.541 1 92.69 50 ARG B C 1
ATOM 1536 O O . ARG B 1 50 ? 16.484 2.293 2.891 1 92.69 50 ARG B O 1
ATOM 1543 N N . SER B 1 51 ? 14.695 3.59 3.152 1 93.81 51 SER B N 1
ATOM 1544 C CA . SER B 1 51 ? 14.906 4.281 1.885 1 93.81 51 SER B CA 1
ATOM 1545 C C . SER B 1 51 ? 15.727 5.551 2.078 1 93.81 51 SER B C 1
ATOM 1547 O O . SER B 1 51 ? 16.031 6.258 1.114 1 93.81 51 SER B O 1
ATOM 1549 N N . GLN B 1 52 ? 16.031 5.891 3.35 1 94.56 52 GLN B N 1
ATOM 1550 C CA . GLN B 1 52 ? 16.812 7.078 3.686 1 94.56 52 GLN B CA 1
ATOM 1551 C C . GLN B 1 52 ? 16.188 8.336 3.094 1 94.56 52 GLN B C 1
ATOM 1553 O O . GLN B 1 52 ? 16.859 9.117 2.428 1 94.56 52 GLN B O 1
ATOM 1558 N N . CYS B 1 53 ? 14.953 8.516 3.357 1 96 53 CYS B N 1
ATOM 1559 C CA . CYS B 1 53 ? 14.219 9.672 2.863 1 96 53 CYS B CA 1
ATOM 1560 C C . CYS B 1 53 ? 13.406 10.32 3.979 1 96 53 CYS B C 1
ATOM 1562 O O . CYS B 1 53 ? 13.406 9.836 5.113 1 96 53 CYS B O 1
ATOM 1564 N N . GLY B 1 54 ? 12.797 11.477 3.684 1 97.5 54 GLY B N 1
ATOM 1565 C CA . GLY B 1 54 ? 12.023 12.203 4.676 1 97.5 54 GLY B CA 1
ATOM 1566 C C . GLY B 1 54 ? 10.609 11.68 4.832 1 97.5 54 GLY B C 1
ATOM 1567 O O . GLY B 1 54 ? 10.117 10.953 3.965 1 97.5 54 GLY B O 1
ATOM 1568 N N . LEU B 1 55 ? 10.039 12.062 5.945 1 98.25 55 LEU B N 1
ATOM 1569 C CA . LEU B 1 55 ? 8.68 11.656 6.293 1 98.25 55 LEU B CA 1
ATOM 1570 C C . LEU B 1 55 ? 7.777 12.875 6.477 1 98.25 55 LEU B C 1
ATOM 1572 O O . LEU B 1 55 ? 8.109 13.789 7.234 1 98.25 55 LEU B O 1
ATOM 1576 N N . VAL B 1 56 ? 6.766 12.93 5.699 1 98.19 56 VAL B N 1
ATOM 1577 C CA . VAL B 1 56 ? 5.77 13.992 5.848 1 98.19 56 VAL B CA 1
ATOM 1578 C C . VAL B 1 56 ? 4.52 13.43 6.527 1 98.19 56 VAL B C 1
ATOM 1580 O O . VAL B 1 56 ? 3.824 12.586 5.957 1 98.19 56 VAL B O 1
ATOM 1583 N N . ILE B 1 57 ? 4.27 13.836 7.727 1 97.62 57 ILE B N 1
ATOM 1584 C CA . ILE B 1 57 ? 3.096 13.438 8.492 1 97.62 57 ILE B CA 1
ATOM 1585 C C . ILE B 1 57 ? 1.969 14.438 8.273 1 97.62 57 ILE B C 1
ATOM 1587 O O . ILE B 1 57 ? 2.143 15.641 8.508 1 97.62 57 ILE B O 1
ATOM 1591 N N . VAL B 1 58 ? 0.828 13.953 7.781 1 96.12 58 VAL B N 1
ATOM 1592 C CA . VAL B 1 58 ? -0.28 14.844 7.453 1 96.12 58 VAL B CA 1
ATOM 1593 C C . VAL B 1 58 ? -1.44 14.602 8.414 1 96.12 58 VAL B C 1
ATOM 1595 O O . VAL B 1 58 ? -1.885 13.469 8.586 1 96.12 58 VAL B O 1
ATOM 1598 N N . HIS B 1 59 ? -1.876 15.523 9.023 1 93.31 59 HIS B N 1
ATOM 1599 C CA . HIS B 1 59 ? -3.094 15.516 9.828 1 93.31 59 HIS B CA 1
ATOM 1600 C C . HIS B 1 59 ? -4.176 16.391 9.203 1 93.31 59 HIS B C 1
ATOM 1602 O O . HIS B 1 59 ? -3.969 17.578 8.992 1 93.31 59 HIS B O 1
ATOM 1608 N N . VAL B 1 60 ? -5.305 15.719 8.859 1 89.56 60 VAL B N 1
ATOM 1609 C CA . VAL B 1 60 ? -6.418 16.453 8.258 1 89.56 60 VAL B CA 1
ATOM 1610 C C . VAL B 1 60 ? -7.527 16.641 9.289 1 89.56 60 VAL B C 1
ATOM 1612 O O . VAL B 1 60 ? -8.07 15.664 9.82 1 89.56 60 VAL B O 1
ATOM 1615 N N . ALA B 1 61 ? -7.852 17.766 9.656 1 79.69 61 ALA B N 1
ATOM 1616 C CA . ALA B 1 61 ? -8.938 18.109 10.578 1 79.69 61 ALA B CA 1
ATOM 1617 C C . ALA B 1 61 ? -10.281 18.141 9.852 1 79.69 61 ALA B C 1
ATOM 1619 O O . ALA B 1 61 ? -10.422 18.812 8.828 1 79.69 61 ALA B O 1
ATOM 1620 N N . ASN B 1 62 ? -10.961 16.859 9.805 1 59.53 62 ASN B N 1
ATOM 1621 C CA . ASN B 1 62 ? -12.258 16.859 9.133 1 59.53 62 ASN B CA 1
ATOM 1622 C C . ASN B 1 62 ? -13.172 17.953 9.688 1 59.53 62 ASN B C 1
ATOM 1624 O O . ASN B 1 62 ? -13.586 17.891 10.852 1 59.53 62 ASN B O 1
ATOM 1628 N N . ARG B 1 63 ? -13.016 19.062 9.312 1 51.94 63 ARG B N 1
ATOM 1629 C CA . ARG B 1 63 ? -13.977 20.062 9.773 1 51.94 63 ARG B CA 1
ATOM 1630 C C . ARG B 1 63 ? -15.359 19.797 9.188 1 51.94 63 ARG B C 1
ATOM 1632 O O . ARG B 1 63 ? -15.547 19.828 7.973 1 51.94 63 ARG B O 1
ATOM 1639 N N . LEU B 1 64 ? -15.992 18.672 9.594 1 45.12 64 LEU B N 1
ATOM 1640 C CA . LEU B 1 64 ? -17.406 18.734 9.234 1 45.12 64 LEU B CA 1
ATOM 1641 C C . LEU B 1 64 ? -17.953 20.141 9.422 1 45.12 64 LEU B C 1
ATOM 1643 O O . LEU B 1 64 ? -17.594 20.828 10.383 1 45.12 64 LEU B O 1
ATOM 1647 N N . PRO B 1 65 ? -18.453 20.578 8.359 1 42.22 65 PRO B N 1
ATOM 1648 C CA . PRO B 1 65 ? -19.188 21.828 8.602 1 42.22 65 PRO B CA 1
ATOM 1649 C C . PRO B 1 65 ? -20.188 21.703 9.758 1 42.22 65 PRO B C 1
ATOM 1651 O O . PRO B 1 65 ? -20.812 20.656 9.938 1 42.22 65 PRO B O 1
ATOM 1654 N N . ALA B 1 66 ? -19.859 22 10.984 1 39.72 66 ALA B N 1
ATOM 1655 C CA . ALA B 1 66 ? -21.016 22.188 11.859 1 39.72 66 ALA B CA 1
ATOM 1656 C C . ALA B 1 66 ? -22.125 22.938 11.141 1 39.72 66 ALA B C 1
ATOM 1658 O O . ALA B 1 66 ? -21.953 24.094 10.766 1 39.72 66 ALA B O 1
ATOM 1659 N N . THR B 1 67 ? -22.703 22.203 10.258 1 40.16 67 THR B N 1
ATOM 1660 C CA . THR B 1 67 ? -23.938 22.875 9.883 1 40.16 67 THR B CA 1
ATOM 1661 C C . THR B 1 67 ? -24.688 23.359 11.125 1 40.16 67 THR B C 1
ATOM 1663 O O . THR B 1 67 ? -25.109 22.547 11.961 1 40.16 67 THR B O 1
ATOM 1666 N N . VAL B 1 68 ? -24.297 24.438 11.742 1 38.09 68 VAL B N 1
ATOM 1667 C CA . VAL B 1 68 ? -25.359 25.078 12.516 1 38.09 68 VAL B CA 1
ATOM 1668 C C . VAL B 1 68 ? -26.609 25.219 11.656 1 38.09 68 VAL B C 1
ATOM 1670 O O . VAL B 1 68 ? -26.547 25.688 10.516 1 38.09 68 VAL B O 1
ATOM 1673 N N . TRP B 1 69 ? -27.5 24.375 11.766 1 36.44 69 TRP B N 1
ATOM 1674 C CA . TRP B 1 69 ? -28.828 24.594 11.203 1 36.44 69 TRP B CA 1
ATOM 1675 C C . TRP B 1 69 ? -29.188 26.078 11.242 1 36.44 69 TRP B C 1
ATOM 1677 O O . TRP B 1 69 ? -30.344 26.453 11.047 1 36.44 69 TRP B O 1
ATOM 1687 N N . ALA B 1 70 ? -28.672 27.031 12.164 1 39.44 70 ALA B N 1
ATOM 1688 C CA . ALA B 1 70 ? -29.422 28.281 11.992 1 39.44 70 ALA B CA 1
ATOM 1689 C C . ALA B 1 70 ? -29.188 28.859 10.602 1 39.44 70 ALA B C 1
ATOM 1691 O O . ALA B 1 70 ? -28.188 28.547 9.945 1 39.44 70 ALA B O 1
ATOM 1692 N N . GLY B 1 71 ? -29.781 30.094 10.086 1 38.28 71 GLY B N 1
ATOM 1693 C CA . GLY B 1 71 ? -29.844 30.969 8.922 1 38.28 71 GLY B CA 1
ATOM 1694 C C . GLY B 1 71 ? -28.484 31.172 8.266 1 38.28 71 GLY B C 1
ATOM 1695 O O . GLY B 1 71 ? -27.766 30.219 8.008 1 38.28 71 GLY B O 1
ATOM 1696 N N . CYS B 1 72 ? -27.953 32.562 8.031 1 37.94 72 CYS B N 1
ATOM 1697 C CA . CYS B 1 72 ? -27.156 33.312 7.082 1 37.94 72 CYS B CA 1
ATOM 1698 C C . CYS B 1 72 ? -25.672 33.031 7.234 1 37.94 72 CYS B C 1
ATOM 1700 O O . CYS B 1 72 ? -24.844 33.594 6.523 1 37.94 72 CYS B O 1
ATOM 1702 N N . GLU B 1 73 ? -25.125 32.781 8.484 1 44.66 73 GLU B N 1
ATOM 1703 C CA . GLU B 1 73 ? -23.703 33.125 8.508 1 44.66 73 GLU B CA 1
ATOM 1704 C C . GLU B 1 73 ? -22.859 31.984 7.934 1 44.66 73 GLU B C 1
ATOM 1706 O O . GLU B 1 73 ? -23.156 30.812 8.148 1 44.66 73 GLU B O 1
ATOM 1711 N N . PRO B 1 74 ? -22.156 32.344 6.863 1 46.91 74 PRO B N 1
ATOM 1712 C CA . PRO B 1 74 ? -21.219 31.438 6.199 1 46.91 74 PRO B CA 1
ATOM 1713 C C . PRO B 1 74 ? -20.422 30.578 7.184 1 46.91 74 PRO B C 1
ATOM 1715 O O . PRO B 1 74 ? -20.141 31.031 8.297 1 46.91 74 PRO B O 1
ATOM 1718 N N . PRO B 1 75 ? -20.562 29.375 7.137 1 47.88 75 PRO B N 1
ATOM 1719 C CA . PRO B 1 75 ? -19.797 28.531 8.039 1 47.88 75 PRO B CA 1
ATOM 1720 C C . PRO B 1 75 ? -18.359 29.031 8.242 1 47.88 75 PRO B C 1
ATOM 1722 O O . PRO B 1 75 ? -17.719 29.469 7.285 1 47.88 75 PRO B O 1
ATOM 1725 N N . VAL B 1 76 ? -18.062 29.922 9.211 1 41.72 76 VAL B N 1
ATOM 1726 C CA . VAL B 1 76 ? -16.719 30.391 9.508 1 41.72 76 VAL B CA 1
ATOM 1727 C C . VAL B 1 76 ? -15.82 29.203 9.836 1 41.72 76 VAL B C 1
ATOM 1729 O O . VAL B 1 76 ? -16.219 28.312 10.602 1 41.72 76 VAL B O 1
ATOM 1732 N N . PHE B 1 77 ? -15.109 28.766 8.867 1 42.47 77 PHE B N 1
ATOM 1733 C CA . PHE B 1 77 ? -14 27.844 9.109 1 42.47 77 PHE B CA 1
ATOM 1734 C C . PHE B 1 77 ? -12.977 28.469 10.055 1 42.47 77 PHE B C 1
ATOM 1736 O O . PHE B 1 77 ? -12.398 29.516 9.75 1 42.47 77 PHE B O 1
ATOM 1743 N N . VAL B 1 78 ? -13.219 28.578 11.344 1 41.56 78 VAL B N 1
ATOM 1744 C CA . VAL B 1 78 ? -12.172 29.125 12.203 1 41.56 78 VAL B CA 1
ATOM 1745 C C . VAL B 1 78 ? -10.906 28.281 12.086 1 41.56 78 VAL B C 1
ATOM 1747 O O . VAL B 1 78 ? -10.961 27.062 12.18 1 41.56 78 VAL B O 1
ATOM 1750 N N . ASP B 1 79 ? -9.922 28.766 11.367 1 43.44 79 ASP B N 1
ATOM 1751 C CA . ASP B 1 79 ? -8.531 28.344 11.336 1 43.44 79 ASP B CA 1
ATOM 1752 C C . ASP B 1 79 ? -7.965 28.188 12.75 1 43.44 79 ASP B C 1
ATOM 1754 O O . ASP B 1 79 ? -7.305 29.094 13.258 1 43.44 79 ASP B O 1
ATOM 1758 N N . LEU B 1 80 ? -8.648 28.016 13.781 1 42.69 80 LEU B N 1
ATOM 1759 C CA . LEU B 1 80 ? -7.871 27.859 15.008 1 42.69 80 LEU B CA 1
ATOM 1760 C C . LEU B 1 80 ? -6.84 26.75 14.867 1 42.69 80 LEU B C 1
ATOM 1762 O O . LEU B 1 80 ? -7.141 25.688 14.336 1 42.69 80 LEU B O 1
ATOM 1766 N N . PRO B 1 81 ? -5.531 27.188 14.625 1 48.66 81 PRO B N 1
ATOM 1767 C CA . PRO B 1 81 ? -4.605 26.094 14.93 1 48.66 81 PRO B CA 1
ATOM 1768 C C . PRO B 1 81 ? -5.125 25.172 16.031 1 48.66 81 PRO B C 1
ATOM 1770 O O . PRO B 1 81 ? -5.496 25.656 17.109 1 48.66 81 PRO B O 1
ATOM 1773 N N . ASP B 1 82 ? -5.91 24.156 15.703 1 57.19 82 ASP B N 1
ATOM 1774 C CA . ASP B 1 82 ? -6.594 23.297 16.656 1 57.19 82 ASP B CA 1
ATOM 1775 C C . ASP B 1 82 ? -5.625 22.766 17.719 1 57.19 82 ASP B C 1
ATOM 1777 O O . ASP B 1 82 ? -4.5 22.375 17.391 1 57.19 82 ASP B O 1
ATOM 1781 N N . HIS B 1 83 ? -5.555 23.422 18.984 1 66.88 83 HIS B N 1
ATOM 1782 C CA . HIS B 1 83 ? -4.914 22.844 20.156 1 66.88 83 HIS B CA 1
ATOM 1783 C C . HIS B 1 83 ? -4.582 21.359 19.938 1 66.88 83 HIS B C 1
ATOM 1785 O O . HIS B 1 83 ? -3.537 20.891 20.375 1 66.88 83 HIS B O 1
ATOM 1791 N N . ARG B 1 84 ? -5.219 20.828 19.047 1 73.62 84 ARG B N 1
ATOM 1792 C CA . ARG B 1 84 ? -5.012 19.406 18.812 1 73.62 84 ARG B CA 1
ATOM 1793 C C . ARG B 1 84 ? -3.752 19.156 17.984 1 73.62 84 ARG B C 1
ATOM 1795 O O . ARG B 1 84 ? -2.988 18.234 18.281 1 73.62 84 ARG B O 1
ATOM 1802 N N . THR B 1 85 ? -3.52 20.047 17.078 1 76 85 THR B N 1
ATOM 1803 C CA . THR B 1 85 ? -2.35 19.859 16.234 1 76 85 THR B CA 1
ATOM 1804 C C . THR B 1 85 ? -1.065 20.125 17 1 76 85 THR B C 1
ATOM 1806 O O . THR B 1 85 ? -0.063 19.438 16.812 1 76 85 THR B O 1
ATOM 1809 N N . GLU B 1 86 ? -1.163 21.141 17.875 1 78.94 86 GLU B N 1
ATOM 1810 C CA . GLU B 1 86 ? 0.012 21.438 18.688 1 78.94 86 GLU B CA 1
ATOM 1811 C C . GLU B 1 86 ? 0.353 20.25 19.594 1 78.94 86 GLU B C 1
ATOM 1813 O O . GLU B 1 86 ? 1.519 19.875 19.703 1 78.94 86 GLU B O 1
ATOM 1818 N N . VAL B 1 87 ? -0.636 19.719 20.172 1 84.69 87 VAL B N 1
ATOM 1819 C CA . VAL B 1 87 ? -0.44 18.578 21.078 1 84.69 87 VAL B CA 1
ATOM 1820 C C . VAL B 1 87 ? 0.075 17.375 20.281 1 84.69 87 VAL B C 1
ATOM 1822 O O . VAL B 1 87 ? 1.019 16.703 20.703 1 84.69 87 VAL B O 1
ATOM 1825 N N . LEU B 1 88 ? -0.454 17.234 19.109 1 86.75 88 LEU B N 1
ATOM 1826 C CA . LEU B 1 88 ? -0.008 16.141 18.266 1 86.75 88 LEU B CA 1
ATOM 1827 C C . LEU B 1 88 ? 1.449 16.328 17.859 1 86.75 88 LEU B C 1
ATOM 1829 O O . LEU B 1 88 ? 2.232 15.375 17.875 1 86.75 88 LEU B O 1
ATOM 1833 N N . GLY B 1 89 ? 1.802 17.547 17.516 1 88.94 89 GLY B N 1
ATOM 1834 C CA . GLY B 1 89 ? 3.178 17.859 17.156 1 88.94 89 GLY B CA 1
ATOM 1835 C C . GLY B 1 89 ? 4.16 17.578 18.281 1 88.94 89 GLY B C 1
ATOM 1836 O O . GLY B 1 89 ? 5.23 17.016 18.062 1 88.94 89 GLY B O 1
ATOM 1837 N N . LEU B 1 90 ? 3.766 17.969 19.453 1 89 90 LEU B N 1
ATOM 1838 C CA . LEU B 1 90 ? 4.625 17.75 20.609 1 89 90 LEU B CA 1
ATOM 1839 C C . LEU B 1 90 ? 4.773 16.266 20.891 1 89 90 LEU B C 1
ATOM 1841 O O . LEU B 1 90 ? 5.879 15.789 21.172 1 89 90 LEU B O 1
ATOM 1845 N N . GLU B 1 91 ? 3.715 15.578 20.844 1 9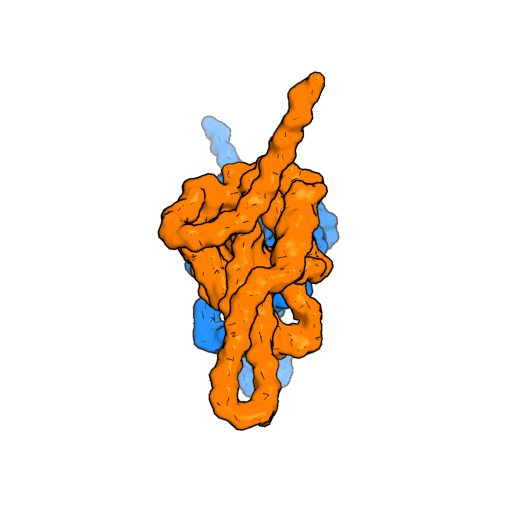1.88 91 GLU B N 1
ATOM 1846 C CA . GLU B 1 91 ? 3.754 14.133 21.062 1 91.88 91 GLU B CA 1
ATOM 1847 C C . GLU B 1 91 ? 4.684 13.445 20.078 1 91.88 91 GLU B C 1
ATOM 1849 O O . GLU B 1 91 ? 5.484 12.586 20.453 1 91.88 91 GLU B O 1
ATOM 1854 N N . LEU B 1 92 ? 4.598 13.891 18.844 1 94 92 LEU B N 1
ATOM 1855 C CA . LEU B 1 92 ? 5.426 13.289 17.812 1 94 92 LEU B CA 1
ATOM 1856 C C . LEU B 1 92 ? 6.895 13.648 18.016 1 94 92 LEU B C 1
ATOM 1858 O O . LEU B 1 92 ? 7.781 12.828 17.766 1 94 92 LEU B O 1
ATOM 1862 N N . ALA B 1 93 ? 7.156 14.844 18.484 1 92.44 93 ALA B N 1
ATOM 1863 C CA . ALA B 1 93 ? 8.531 15.297 18.703 1 92.44 93 ALA B CA 1
ATOM 1864 C C . ALA B 1 93 ? 9.203 14.492 19.812 1 92.44 93 ALA B C 1
ATOM 1866 O O . ALA B 1 93 ? 10.422 14.328 19.812 1 92.44 93 ALA B O 1
ATOM 1867 N N . CYS B 1 94 ? 8.375 13.898 20.656 1 92.62 94 CYS B N 1
ATOM 1868 C CA . CYS B 1 94 ? 8.898 13.156 21.797 1 92.62 94 CYS B CA 1
ATOM 1869 C C . CYS B 1 94 ? 8.938 11.664 21.5 1 92.62 94 CYS B C 1
ATOM 1871 O O . CYS B 1 94 ? 9.461 10.883 22.297 1 92.62 94 CYS B O 1
ATOM 1873 N N . ALA B 1 95 ? 8.438 11.305 20.391 1 93.62 95 ALA B N 1
ATOM 1874 C CA . ALA B 1 95 ? 8.359 9.883 20.062 1 93.62 95 ALA B CA 1
ATOM 1875 C C . ALA B 1 95 ? 9.719 9.352 19.625 1 93.62 95 ALA B C 1
ATOM 1877 O O . ALA B 1 95 ? 10.258 9.766 18.594 1 93.62 95 ALA B O 1
ATOM 1878 N N . ASP B 1 96 ? 10.219 8.367 20.297 1 94.06 96 ASP B N 1
ATOM 1879 C CA . ASP B 1 96 ? 11.555 7.824 20.078 1 94.06 96 ASP B CA 1
ATOM 1880 C C . ASP B 1 96 ? 11.656 7.156 18.703 1 94.06 96 ASP B C 1
ATOM 1882 O O . ASP B 1 96 ? 12.711 7.18 18.078 1 94.06 96 ASP B O 1
ATOM 1886 N N . PHE B 1 97 ? 10.617 6.602 18.312 1 93.69 97 PHE B N 1
ATOM 1887 C CA . PHE B 1 97 ? 10.688 5.832 17.078 1 93.69 97 PHE B CA 1
ATOM 1888 C C . PHE B 1 97 ? 10.828 6.754 15.875 1 93.69 97 PHE B C 1
ATOM 1890 O O . PHE B 1 97 ? 11.141 6.301 14.773 1 93.69 97 PHE B O 1
ATOM 1897 N N . LEU B 1 98 ? 10.633 8 16.062 1 96.56 98 LEU B N 1
ATOM 1898 C CA . LEU B 1 98 ? 10.812 8.961 14.984 1 96.56 98 LEU B CA 1
ATOM 1899 C C . LEU B 1 98 ? 12.25 9.484 14.953 1 96.56 98 LEU B C 1
ATOM 1901 O O . LEU B 1 98 ? 12.633 10.203 14.031 1 96.56 98 LEU B O 1
ATOM 1905 N N . SER B 1 99 ? 13.047 9.039 15.938 1 94.06 99 SER B N 1
ATOM 1906 C CA . SER B 1 99 ? 14.43 9.492 15.992 1 94.06 99 SER B CA 1
ATOM 1907 C C . SER B 1 99 ? 15.227 9.008 14.781 1 94.06 99 SER B C 1
ATOM 1909 O O . SER B 1 99 ? 15.055 7.871 14.344 1 94.06 99 SER B O 1
ATOM 1911 N N . GLY B 1 100 ? 15.977 9.945 14.195 1 94.12 100 GLY B N 1
ATOM 1912 C CA . GLY B 1 100 ? 16.859 9.594 13.094 1 94.12 100 GLY B CA 1
ATOM 1913 C C . GLY B 1 100 ? 16.188 9.711 11.734 1 94.12 100 GLY B C 1
ATOM 1914 O O . GLY B 1 100 ? 16.828 9.484 10.703 1 94.12 100 GLY B O 1
ATOM 1915 N N . VAL B 1 101 ? 14.922 9.961 11.711 1 96.25 101 VAL B N 1
ATOM 1916 C CA . VAL B 1 101 ? 14.203 10.18 10.461 1 96.25 101 VAL B CA 1
ATOM 1917 C C . VAL B 1 101 ? 13.734 11.633 10.383 1 96.25 101 VAL B C 1
ATOM 1919 O O . VAL B 1 101 ? 13.008 12.109 11.25 1 96.25 101 VAL B O 1
ATOM 1922 N N . PRO B 1 102 ? 14.344 12.328 9.383 1 96.88 102 PRO B N 1
ATOM 1923 C CA . PRO B 1 102 ? 13.766 13.664 9.211 1 96.88 102 PRO B CA 1
ATOM 1924 C C . PRO B 1 102 ? 12.266 13.633 8.945 1 96.88 102 PRO B C 1
ATOM 1926 O O . PRO B 1 102 ? 11.797 12.844 8.117 1 96.88 102 PRO B O 1
ATOM 1929 N N . TRP B 1 103 ? 11.531 14.445 9.695 1 97.25 103 TRP B N 1
ATOM 1930 C CA . TRP B 1 103 ? 10.094 14.445 9.484 1 97.25 103 TRP B CA 1
ATOM 1931 C C . TRP B 1 103 ? 9.516 15.852 9.672 1 97.25 103 TRP B C 1
ATOM 1933 O O . TRP B 1 103 ? 10.164 16.719 10.273 1 97.25 103 TRP B O 1
ATOM 1943 N N . ILE B 1 104 ? 8.344 16.094 9.141 1 95.81 104 ILE B N 1
ATOM 1944 C CA . ILE B 1 104 ? 7.566 17.312 9.367 1 95.81 104 ILE B CA 1
ATOM 1945 C C . ILE B 1 104 ? 6.094 16.953 9.547 1 95.81 104 ILE B C 1
ATOM 1947 O O . ILE B 1 104 ? 5.645 15.898 9.078 1 95.81 104 ILE B O 1
ATOM 1951 N N . LEU B 1 105 ? 5.395 17.734 10.266 1 94.69 105 LEU B N 1
ATOM 1952 C CA . LEU B 1 105 ? 3.951 17.609 10.453 1 94.69 105 LEU B CA 1
ATOM 1953 C C . LEU B 1 105 ? 3.205 18.703 9.703 1 94.69 105 LEU B C 1
ATOM 1955 O O . LEU B 1 105 ? 3.475 19.891 9.891 1 94.69 105 LEU B O 1
ATOM 1959 N N . ILE B 1 106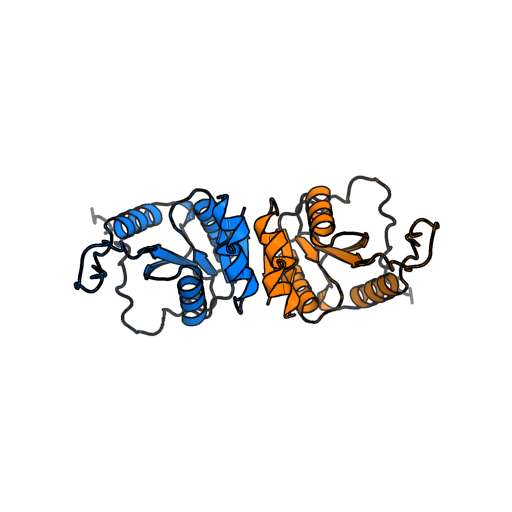 ? 2.328 18.281 8.82 1 93.56 106 ILE B N 1
ATOM 1960 C CA . ILE B 1 106 ? 1.52 19.203 8.047 1 93.56 106 ILE B CA 1
ATOM 1961 C C . ILE B 1 106 ? 0.053 19.078 8.453 1 93.56 106 ILE B C 1
ATOM 1963 O O . ILE B 1 106 ? -0.491 17.984 8.5 1 93.56 106 ILE B O 1
ATOM 1967 N N . GLU B 1 107 ? -0.509 20.203 8.719 1 91.06 107 GLU B N 1
ATOM 1968 C CA . GLU B 1 107 ? -1.934 20.25 9.031 1 91.06 107 GLU B CA 1
ATOM 1969 C C . GLU B 1 107 ? -2.742 20.781 7.855 1 91.06 107 GLU B C 1
ATOM 1971 O O . GLU B 1 107 ? -2.381 21.797 7.258 1 91.06 107 GLU B O 1
ATOM 1976 N N . ARG B 1 108 ? -3.768 20.047 7.566 1 89.62 108 ARG B N 1
ATOM 1977 C CA . ARG B 1 108 ? -4.676 20.453 6.5 1 89.62 108 ARG B CA 1
ATOM 1978 C C . ARG B 1 108 ? -6.125 20.453 6.98 1 89.62 108 ARG B C 1
ATOM 1980 O O . ARG B 1 108 ? -6.434 19.859 8.016 1 89.62 108 ARG B O 1
ATOM 1987 N N . GLY B 1 109 ? -6.977 21.219 6.254 1 86.31 109 GLY B N 1
ATOM 1988 C CA . GLY B 1 109 ? -8.414 21.234 6.457 1 86.31 109 GLY B CA 1
ATOM 1989 C C . GLY B 1 109 ? -9.195 20.906 5.199 1 86.31 109 GLY B C 1
ATOM 1990 O O . GLY B 1 109 ? -8.922 21.453 4.129 1 86.31 109 GLY B O 1
ATOM 1991 N N . GLY B 1 110 ? -10.156 20 5.277 1 86.62 110 GLY B N 1
ATOM 1992 C CA . GLY B 1 110 ? -10.969 19.625 4.129 1 86.62 110 GLY B CA 1
ATOM 1993 C C . GLY B 1 110 ? -11.172 18.125 3.996 1 86.62 110 GLY B C 1
ATOM 1994 O O . GLY B 1 110 ? -11.172 17.406 4.992 1 86.62 110 GLY B O 1
ATOM 1995 N N . ASP B 1 111 ? -11.414 17.75 2.752 1 85.81 111 ASP B N 1
ATOM 1996 C CA . ASP B 1 111 ? -11.594 16.312 2.492 1 85.81 111 ASP B CA 1
ATOM 1997 C C . ASP B 1 111 ? -10.289 15.555 2.703 1 85.81 111 ASP B C 1
ATOM 1999 O O . ASP B 1 111 ? -9.266 15.867 2.078 1 85.81 111 ASP B O 1
ATOM 2003 N N . ILE B 1 112 ? -10.336 14.555 3.502 1 88.06 112 ILE B N 1
ATOM 2004 C CA . ILE B 1 112 ? -9.148 13.836 3.941 1 88.06 112 ILE B CA 1
ATOM 2005 C C . ILE B 1 112 ? -8.398 13.281 2.729 1 88.06 112 ILE B C 1
ATOM 2007 O O . ILE B 1 112 ? -7.191 13.492 2.584 1 88.06 112 ILE B O 1
ATOM 2011 N N . CYS B 1 113 ? -9.008 12.578 1.828 1 88.94 113 CYS B N 1
ATOM 2012 C CA . CYS B 1 113 ? -8.375 11.953 0.675 1 88.94 113 CYS B CA 1
ATOM 2013 C C . CYS B 1 113 ? -7.746 13 -0.237 1 88.94 113 CYS B C 1
ATOM 2015 O O . CYS B 1 113 ? -6.613 12.844 -0.69 1 88.94 113 CYS B O 1
ATOM 2017 N N . HIS B 1 114 ? -8.531 14.023 -0.497 1 91.25 114 HIS B N 1
ATOM 2018 C CA . HIS B 1 114 ? -8.039 15.102 -1.353 1 91.25 114 HIS B CA 1
ATOM 2019 C C . HIS B 1 114 ? -6.789 15.75 -0.768 1 91.25 114 HIS B C 1
ATOM 2021 O O . HIS B 1 114 ? -5.797 15.938 -1.473 1 91.25 114 HIS B O 1
ATOM 2027 N N . GLU B 1 115 ? -6.863 16.062 0.513 1 92.31 115 GLU B N 1
ATOM 2028 C CA . GLU B 1 115 ? -5.758 16.766 1.159 1 92.31 115 GLU B CA 1
ATOM 2029 C C . GLU B 1 115 ? -4.504 15.898 1.205 1 92.31 115 GLU B C 1
ATOM 2031 O O . GLU B 1 115 ? -3.398 16.391 0.963 1 92.31 115 GLU B O 1
ATOM 2036 N N . ILE B 1 116 ? -4.652 14.648 1.542 1 94.94 116 ILE B N 1
ATOM 2037 C CA . ILE B 1 116 ? -3.5 13.75 1.592 1 94.94 116 ILE B CA 1
ATOM 2038 C C . ILE B 1 116 ? -2.883 13.625 0.201 1 94.94 116 ILE B C 1
ATOM 2040 O O . ILE B 1 116 ? -1.658 13.672 0.052 1 94.94 116 ILE B O 1
ATOM 2044 N N . GLU B 1 117 ? -3.664 13.508 -0.792 1 95.38 117 GLU B N 1
ATOM 2045 C CA . GLU B 1 117 ? -3.17 13.43 -2.164 1 95.38 117 GLU B CA 1
ATOM 2046 C C . GLU B 1 117 ? -2.469 14.719 -2.568 1 95.38 117 GLU B C 1
ATOM 2048 O O . GLU B 1 117 ? -1.469 14.695 -3.289 1 95.38 117 GLU B O 1
ATOM 2053 N N . GLU B 1 118 ? -3.047 15.836 -2.227 1 95.62 118 GLU B N 1
ATOM 2054 C CA . GLU B 1 118 ? -2.441 17.125 -2.543 1 95.62 118 GLU B CA 1
ATOM 2055 C C . GLU B 1 118 ? -1.06 17.25 -1.91 1 95.62 118 GLU B C 1
ATOM 2057 O O . GLU B 1 118 ? -0.121 17.734 -2.551 1 95.62 118 GLU B O 1
ATOM 2062 N N . VAL B 1 119 ? -0.954 16.844 -0.646 1 96 119 VAL B N 1
ATOM 2063 C CA . VAL B 1 119 ? 0.356 16.875 -0.002 1 96 119 VAL B CA 1
ATOM 2064 C C . VAL B 1 119 ? 1.309 15.93 -0.727 1 96 119 VAL B C 1
ATOM 2066 O O . VAL B 1 119 ? 2.477 16.25 -0.942 1 96 119 VAL B O 1
ATOM 2069 N N . GLY B 1 120 ? 0.815 14.734 -1.061 1 97.19 120 GLY B N 1
ATOM 2070 C CA . GLY B 1 120 ? 1.615 13.828 -1.862 1 97.19 120 GLY B CA 1
ATOM 2071 C C . GLY B 1 120 ? 2.143 14.453 -3.137 1 97.19 120 GLY B C 1
ATOM 2072 O O . GLY B 1 120 ? 3.301 14.25 -3.506 1 97.19 120 GLY B O 1
ATOM 2073 N N . ARG B 1 121 ? 1.312 15.18 -3.828 1 96.38 121 ARG B N 1
ATOM 2074 C CA . ARG B 1 121 ? 1.694 15.859 -5.062 1 96.38 121 ARG B CA 1
ATOM 2075 C C . ARG B 1 121 ? 2.707 16.969 -4.789 1 96.38 121 ARG B C 1
ATOM 2077 O O . ARG B 1 121 ? 3.738 17.047 -5.461 1 96.38 121 ARG B O 1
ATOM 2084 N N . GLU B 1 122 ? 2.41 17.781 -3.812 1 95.62 122 GLU B N 1
ATOM 2085 C CA . GLU B 1 122 ? 3.248 18.922 -3.457 1 95.62 122 GLU B CA 1
ATOM 2086 C C . GLU B 1 122 ? 4.672 18.484 -3.131 1 95.62 122 GLU B C 1
ATOM 2088 O O . GLU B 1 122 ? 5.637 19.172 -3.473 1 95.62 122 GLU B O 1
ATOM 2093 N N . TYR B 1 123 ? 4.863 17.359 -2.527 1 96.81 123 TYR B N 1
ATOM 2094 C CA . TYR B 1 123 ? 6.176 16.906 -2.092 1 96.81 123 TYR B CA 1
ATOM 2095 C C . TYR B 1 123 ? 6.699 15.805 -3.01 1 96.81 123 TYR B C 1
ATOM 2097 O O . TYR B 1 123 ? 7.688 15.141 -2.693 1 96.81 123 TYR B O 1
ATOM 2105 N N . ALA B 1 124 ? 5.957 15.609 -4.145 1 97.12 124 ALA B N 1
ATOM 2106 C CA . ALA B 1 124 ? 6.332 14.555 -5.086 1 97.12 124 ALA B CA 1
ATOM 2107 C C . ALA B 1 124 ? 6.645 13.258 -4.359 1 97.12 124 ALA B C 1
ATOM 2109 O O . ALA B 1 124 ? 7.672 12.625 -4.613 1 97.12 124 ALA B O 1
ATOM 2110 N N . ALA B 1 125 ? 5.75 12.875 -3.424 1 97.38 125 ALA B N 1
ATOM 2111 C CA . ALA B 1 125 ? 5.973 11.719 -2.564 1 97.38 125 ALA B CA 1
ATOM 2112 C C . ALA B 1 125 ? 6.094 10.438 -3.387 1 97.38 125 ALA B C 1
ATOM 2114 O O . ALA B 1 125 ? 5.355 10.242 -4.355 1 97.38 125 ALA B O 1
ATOM 2115 N N . ASP B 1 126 ? 6.977 9.555 -2.98 1 96.56 126 ASP B N 1
ATOM 2116 C CA . ASP B 1 126 ? 7.152 8.266 -3.637 1 96.56 126 ASP B CA 1
ATOM 2117 C C . ASP B 1 126 ? 6.098 7.266 -3.176 1 96.56 126 ASP B C 1
ATOM 2119 O O . ASP B 1 126 ? 5.855 6.258 -3.844 1 96.56 126 ASP B O 1
ATOM 2123 N N . ALA B 1 127 ? 5.48 7.602 -2.055 1 97.69 127 ALA B N 1
ATOM 2124 C CA . ALA B 1 127 ? 4.434 6.723 -1.54 1 97.69 127 ALA B CA 1
ATOM 2125 C C . ALA B 1 127 ? 3.572 7.441 -0.506 1 97.69 127 ALA B C 1
ATOM 2127 O O . ALA B 1 127 ? 4.023 8.391 0.133 1 97.69 127 ALA B O 1
ATOM 2128 N N . ILE B 1 128 ? 2.348 6.961 -0.399 1 97.44 128 ILE B N 1
ATOM 2129 C CA . ILE B 1 128 ? 1.421 7.387 0.643 1 97.44 128 ILE B CA 1
ATOM 2130 C C . ILE B 1 128 ? 1.068 6.203 1.537 1 97.44 128 ILE B C 1
ATOM 2132 O O . ILE B 1 128 ? 0.723 5.125 1.044 1 97.44 128 ILE B O 1
ATOM 2136 N N . VAL B 1 129 ? 1.141 6.371 2.863 1 97.69 129 VAL B N 1
ATOM 2137 C CA . VAL B 1 129 ? 0.8 5.344 3.84 1 97.69 129 VAL B CA 1
ATOM 2138 C C . VAL B 1 129 ? -0.4 5.793 4.668 1 97.69 129 VAL B C 1
ATOM 2140 O O . VAL B 1 129 ? -0.434 6.922 5.16 1 97.69 129 VAL B O 1
ATOM 2143 N N . VAL B 1 130 ? -1.419 4.898 4.777 1 94.62 130 VAL B N 1
ATOM 2144 C CA . VAL B 1 130 ? -2.594 5.219 5.582 1 94.62 130 VAL B CA 1
ATOM 2145 C C . VAL B 1 130 ? -3.057 3.975 6.34 1 94.62 130 VAL B C 1
ATOM 2147 O O . VAL B 1 130 ? -2.783 2.848 5.922 1 94.62 130 VAL B O 1
ATOM 2150 N N . GLY B 1 131 ? -3.66 4.23 7.488 1 93.38 131 GLY B N 1
ATOM 2151 C CA . GLY B 1 131 ? -4.348 3.156 8.188 1 93.38 131 GLY B CA 1
ATOM 2152 C C . GLY B 1 131 ? -5.734 2.875 7.629 1 93.38 131 GLY B C 1
ATOM 2153 O O . GLY B 1 131 ? -6.316 3.719 6.945 1 93.38 131 GLY B O 1
ATOM 2154 N N . THR B 1 132 ? -6.191 1.633 7.875 1 83.75 132 THR B N 1
ATOM 2155 C CA . THR B 1 132 ? -7.574 1.323 7.523 1 83.75 132 THR B CA 1
ATOM 2156 C C . THR B 1 132 ? -8.539 2.033 8.461 1 83.75 132 THR B C 1
ATOM 2158 O O . THR B 1 132 ? -8.18 2.379 9.594 1 83.75 132 THR B O 1
ATOM 2161 N N . THR B 1 133 ? -9.586 2.496 7.879 1 64.06 133 THR B N 1
ATOM 2162 C CA . THR B 1 133 ? -10.633 3.029 8.742 1 64.06 133 THR B CA 1
ATOM 2163 C C . THR B 1 133 ? -11.633 1.939 9.117 1 64.06 133 THR B C 1
ATOM 2165 O O . THR B 1 133 ? -12.078 1.178 8.25 1 64.06 133 THR B O 1
ATOM 2168 N N . HIS B 1 134 ? -11.562 1.639 10.484 1 53.84 134 HIS B N 1
ATOM 2169 C CA . HIS B 1 134 ? -12.523 0.686 11.023 1 53.84 134 HIS B CA 1
ATOM 2170 C C . HIS B 1 134 ? -13.844 1.372 11.375 1 53.84 134 HIS B C 1
ATOM 2172 O O . HIS B 1 134 ? -13.844 2.506 11.859 1 53.84 134 HIS B O 1
ATOM 2178 N N . GLY B 1 135 ? -14.945 1.251 10.664 1 52.19 135 GLY B N 1
ATOM 2179 C CA . GLY B 1 135 ? -1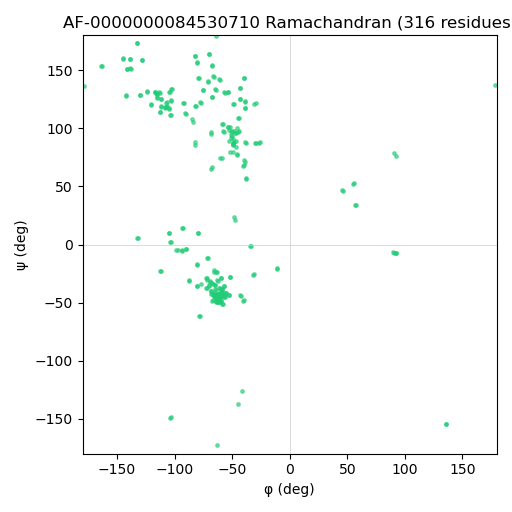6.328 1.603 10.938 1 52.19 135 GLY B CA 1
ATOM 2180 C C . GLY B 1 135 ? -17.281 1.24 9.812 1 52.19 135 GLY B C 1
ATOM 2181 O O . GLY B 1 135 ? -16.859 1.124 8.656 1 52.19 135 GLY B O 1
ATOM 2182 N N . LEU B 1 136 ? -18.328 0.712 10.336 1 48.06 136 LEU B N 1
ATOM 2183 C CA . LEU B 1 136 ? -19.391 0.179 9.5 1 48.06 136 LEU B CA 1
ATOM 2184 C C . LEU B 1 136 ? -19.641 1.077 8.289 1 48.06 136 LEU B C 1
ATOM 2186 O O . LEU B 1 136 ? -19.922 0.588 7.191 1 48.06 136 LEU B O 1
ATOM 2190 N N . LEU B 1 137 ? -19.734 2.311 8.578 1 45.38 137 LEU B N 1
ATOM 2191 C CA . LEU B 1 137 ? -20.109 3.268 7.547 1 45.38 137 LEU B CA 1
ATOM 2192 C C . LEU B 1 137 ? -19.016 3.424 6.508 1 45.38 137 LEU B C 1
ATOM 2194 O O . LEU B 1 137 ? -19.281 3.729 5.344 1 45.38 137 LEU B O 1
ATOM 2198 N N . GLY B 1 138 ? -17.766 3.316 6.777 1 48.81 138 GLY B N 1
ATOM 2199 C CA . GLY B 1 138 ? -16.594 3.404 5.91 1 48.81 138 GLY B CA 1
ATOM 2200 C C . GLY B 1 138 ? -16.562 2.326 4.84 1 48.81 138 GLY B C 1
ATOM 2201 O O . GLY B 1 138 ? -16.047 2.547 3.744 1 48.81 138 GLY B O 1
ATOM 2202 N N . LYS B 1 139 ? -17.109 1.139 5.141 1 49.47 139 LYS B N 1
ATOM 2203 C CA . LYS B 1 139 ? -17.203 -0.02 4.258 1 49.47 139 LYS B CA 1
ATOM 2204 C C . LYS B 1 139 ? -17.953 0.324 2.971 1 49.47 139 LYS B C 1
ATOM 2206 O O . LYS B 1 139 ? -17.578 -0.146 1.891 1 49.47 139 LYS B O 1
ATOM 2211 N N . ILE B 1 140 ? -19.078 1.037 3.25 1 44.34 140 ILE B N 1
ATOM 2212 C CA . ILE B 1 140 ? -20.016 1.294 2.154 1 44.34 140 ILE B CA 1
ATOM 2213 C C . ILE B 1 140 ? -19.484 2.436 1.289 1 44.34 140 ILE B C 1
ATOM 2215 O O . ILE B 1 140 ? -19.578 2.389 0.06 1 44.34 140 ILE B O 1
ATOM 2219 N N . PHE B 1 141 ? -19.359 3.637 2.006 1 47.34 141 PHE B N 1
ATOM 2220 C CA . PHE B 1 141 ? -19.172 4.883 1.273 1 47.34 141 PHE B CA 1
ATOM 2221 C C . PHE B 1 141 ? -17.719 5.047 0.837 1 47.34 141 PHE B C 1
ATOM 2223 O O . PHE B 1 141 ? -17.328 6.102 0.326 1 47.34 141 PHE B O 1
ATOM 2230 N N . GLY B 1 142 ? -16.875 4.055 0.965 1 60.47 142 GLY B N 1
ATOM 2231 C CA . GLY B 1 142 ? -15.531 4.141 0.401 1 60.47 142 GLY B CA 1
ATOM 2232 C C . GLY B 1 142 ? -14.5 4.668 1.383 1 60.47 142 GLY B C 1
ATOM 2233 O O . GLY B 1 142 ? -14.453 5.867 1.654 1 60.47 142 GLY B O 1
ATOM 2234 N N . SER B 1 143 ? -14.062 3.99 2.26 1 74 143 SER B N 1
ATOM 2235 C CA . SER B 1 143 ? -13.062 4.363 3.252 1 74 143 SER B CA 1
ATOM 2236 C C . SER B 1 143 ? -11.953 5.211 2.631 1 74 143 SER B C 1
ATOM 2238 O O . SER B 1 143 ? -11.758 5.188 1.414 1 74 143 SER B O 1
ATOM 2240 N N . VAL B 1 144 ? -11.453 6.211 3.447 1 78.81 144 VAL B N 1
ATOM 2241 C CA . VAL B 1 144 ? -10.336 7.055 3.039 1 78.81 144 VAL B CA 1
ATOM 2242 C C . VAL B 1 144 ? -9.258 6.199 2.375 1 78.81 144 VAL B C 1
ATOM 2244 O O . VAL B 1 144 ? -8.781 6.523 1.286 1 78.81 144 VAL B O 1
ATOM 2247 N N . SER B 1 145 ? -8.992 5.094 2.967 1 85.88 145 SER B N 1
ATOM 2248 C CA . SER B 1 145 ? -7.945 4.23 2.432 1 85.88 145 SER B CA 1
ATOM 2249 C C . SER B 1 145 ? -8.352 3.631 1.092 1 85.88 145 SER B C 1
ATOM 2251 O O . SER B 1 145 ? -7.547 3.562 0.163 1 85.88 145 SER B O 1
ATOM 2253 N N . GLY B 1 146 ? -9.555 3.207 1 1 83.06 146 GLY B N 1
ATOM 2254 C CA . GLY B 1 146 ? -10.055 2.686 -0.264 1 83.06 146 GLY B CA 1
ATOM 2255 C C . GLY B 1 146 ? -10.07 3.725 -1.371 1 83.06 146 GLY B C 1
ATOM 2256 O O . GLY B 1 146 ? -9.672 3.441 -2.502 1 83.06 146 GLY B O 1
ATOM 2257 N N . ARG B 1 147 ? -10.508 4.887 -1.068 1 83.94 147 ARG B N 1
ATOM 2258 C CA . ARG B 1 147 ? -10.562 5.973 -2.041 1 83.94 147 ARG B CA 1
ATOM 2259 C C . ARG B 1 147 ? -9.164 6.375 -2.488 1 83.94 147 ARG B C 1
ATOM 2261 O O . ARG B 1 147 ? -8.922 6.602 -3.678 1 83.94 147 ARG B O 1
ATOM 2268 N N . LEU B 1 148 ? -8.273 6.488 -1.555 1 88.25 148 LEU B N 1
ATOM 2269 C CA . LEU B 1 148 ? -6.895 6.824 -1.889 1 88.25 148 LEU B CA 1
ATOM 2270 C C . LEU B 1 148 ? -6.277 5.758 -2.783 1 88.25 148 LEU B C 1
ATOM 2272 O O . LEU B 1 148 ? -5.609 6.078 -3.77 1 88.25 148 LEU B O 1
ATOM 2276 N N . ALA B 1 149 ? -6.508 4.531 -2.428 1 85.88 149 ALA B N 1
ATOM 2277 C CA . ALA B 1 149 ? -5.965 3.416 -3.199 1 85.88 149 ALA B CA 1
ATOM 2278 C C . ALA B 1 149 ? -6.473 3.445 -4.637 1 85.88 149 ALA B C 1
ATOM 2280 O O . ALA B 1 149 ? -5.762 3.047 -5.562 1 85.88 149 ALA B O 1
ATOM 2281 N N . ARG B 1 150 ? -7.602 3.967 -4.809 1 80.69 150 ARG B N 1
ATOM 2282 C CA . ARG B 1 150 ? -8.227 3.975 -6.129 1 80.69 150 ARG B CA 1
ATOM 2283 C C . ARG B 1 150 ? -7.801 5.199 -6.93 1 80.69 150 ARG B C 1
ATOM 2285 O O . ARG B 1 150 ? -7.695 5.137 -8.156 1 80.69 150 ARG B O 1
ATOM 2292 N N . ARG B 1 151 ? -7.543 6.242 -6.262 1 80 151 ARG B N 1
ATOM 2293 C CA . ARG B 1 151 ? -7.477 7.512 -6.977 1 80 151 ARG B CA 1
ATOM 2294 C C . ARG B 1 151 ? -6.055 8.055 -7 1 80 151 ARG B C 1
ATOM 2296 O O . ARG B 1 151 ? -5.711 8.875 -7.859 1 80 151 ARG B O 1
ATOM 2303 N N . ALA B 1 152 ? -5.293 7.652 -6.117 1 84.19 152 ALA B N 1
ATOM 2304 C CA . ALA B 1 152 ? -3.961 8.242 -6.004 1 84.19 152 ALA B CA 1
ATOM 2305 C C . ALA B 1 152 ? -3.105 7.898 -7.219 1 84.19 152 ALA B C 1
ATOM 2307 O O . ALA B 1 152 ? -3.211 6.801 -7.773 1 84.19 152 ALA B O 1
ATOM 2308 N N . ASN B 1 153 ? -2.23 8.812 -7.668 1 91.12 153 ASN B N 1
ATOM 2309 C CA . ASN B 1 153 ? -1.305 8.617 -8.781 1 91.12 153 ASN B CA 1
ATOM 2310 C C . ASN B 1 153 ? 0.059 8.133 -8.297 1 91.12 153 ASN B C 1
ATOM 2312 O O . ASN B 1 153 ? 1.055 8.25 -9.008 1 91.12 153 ASN B O 1
ATOM 2316 N N . ARG B 1 154 ? 0.152 7.703 -7.113 1 95.25 154 ARG B N 1
ATOM 2317 C CA . ARG B 1 154 ? 1.354 7.172 -6.477 1 95.25 154 ARG B CA 1
ATOM 2318 C C . ARG B 1 154 ? 1.027 5.949 -5.621 1 95.25 154 ARG B C 1
ATOM 2320 O O . ARG B 1 154 ? -0.133 5.719 -5.277 1 95.25 154 ARG B O 1
ATOM 2327 N N . PRO B 1 155 ? 2.031 5.16 -5.352 1 96.44 155 PRO B N 1
ATOM 2328 C CA . PRO B 1 155 ? 1.778 3.984 -4.512 1 96.44 155 PRO B CA 1
ATOM 2329 C C . PRO B 1 155 ? 1.1 4.34 -3.189 1 96.44 155 PRO B C 1
ATOM 2331 O O . PRO B 1 155 ? 1.482 5.312 -2.537 1 96.44 155 PRO B O 1
ATOM 2334 N N . VAL B 1 156 ? 0.037 3.598 -2.873 1 95.12 156 VAL B N 1
ATOM 2335 C CA . VAL B 1 156 ? -0.662 3.746 -1.601 1 95.12 156 VAL B CA 1
ATOM 2336 C C . VAL B 1 156 ? -0.53 2.463 -0.786 1 95.12 156 VAL B C 1
ATOM 2338 O O . VAL B 1 156 ? -0.82 1.372 -1.283 1 95.12 156 VAL B O 1
ATOM 2341 N N . ILE B 1 157 ? -0.064 2.602 0.418 1 96.5 157 ILE B N 1
ATOM 2342 C CA . ILE B 1 157 ? 0.086 1.481 1.34 1 96.5 157 ILE B CA 1
ATOM 2343 C C . ILE B 1 157 ? -0.964 1.575 2.443 1 96.5 157 ILE B C 1
ATOM 2345 O O . ILE B 1 157 ? -1.003 2.557 3.189 1 96.5 157 ILE B O 1
ATOM 2349 N N . VAL B 1 158 ? -1.821 0.584 2.512 1 94.12 158 VAL B N 1
ATOM 2350 C CA . VAL B 1 158 ? -2.877 0.539 3.518 1 94.12 158 VAL B CA 1
ATOM 2351 C C . VAL B 1 158 ? -2.498 -0.45 4.617 1 94.12 158 VAL B C 1
ATOM 2353 O O . VAL B 1 158 ? -2.25 -1.627 4.348 1 94.12 158 VAL B O 1
ATOM 2356 N N . ILE B 1 159 ? -2.479 0.074 5.82 1 95.75 159 ILE B N 1
ATOM 2357 C CA . ILE B 1 159 ? -2.061 -0.707 6.98 1 95.75 159 ILE B CA 1
ATOM 2358 C C . ILE B 1 159 ? -3.279 -1.055 7.832 1 95.75 159 ILE B C 1
ATOM 2360 O O . ILE B 1 159 ? -4.02 -0.166 8.258 1 95.75 159 ILE B O 1
ATOM 2364 N N . PRO B 1 160 ? -3.549 -2.314 7.992 1 90.88 160 PRO B N 1
ATOM 2365 C CA . PRO B 1 160 ? -4.707 -2.693 8.805 1 90.88 160 PRO B CA 1
ATOM 2366 C C . PRO B 1 160 ? -4.527 -2.346 10.281 1 90.88 160 PRO B C 1
ATOM 2368 O O . PRO B 1 160 ? -3.396 -2.238 10.758 1 90.88 160 PRO B O 1
#

pLDDT: mean 77.34, std 22.92, range [30.7, 98.38]

Organism: Streptomyces rubellomurinus (strain ATCC 31215) (NCBI:txid359131)

Solvent-accessible surface area (backbone atoms only — not comparable to full-atom values): 18123 Å² total; per-residue (Å²): 132,89,78,79,77,75,79,71,83,69,76,67,72,78,60,91,57,79,72,60,70,65,47,41,57,13,37,30,28,45,40,78,80,44,73,31,18,49,51,17,45,53,50,46,46,53,49,19,57,77,67,70,34,11,35,40,38,34,31,55,48,70,64,64,74,68,70,61,83,65,83,87,71,69,76,75,77,74,79,58,83,50,70,60,56,57,52,49,51,53,53,55,73,67,36,69,82,51,63,95,46,58,67,50,76,43,79,46,78,49,58,58,52,61,50,54,49,49,51,33,58,75,31,50,29,62,29,37,28,25,21,42,69,89,48,82,67,33,72,74,77,50,22,61,43,30,47,38,40,68,64,38,90,40,34,25,34,25,23,87,131,89,78,79,78,76,78,70,83,68,74,64,72,78,59,92,58,78,72,58,71,63,46,40,57,12,37,30,30,45,40,79,81,46,71,30,17,49,51,16,44,55,51,46,46,54,50,20,58,76,67,71,32,11,34,40,38,33,30,56,48,68,64,65,75,68,70,63,83,66,86,85,72,69,77,75,77,75,78,58,81,49,71,60,55,58,52,48,50,52,53,53,71,68,37,70,82,51,61,95,43,59,65,50,73,44,80,44,76,47,60,55,50,61,52,54,49,50,52,32,58,75,31,50,30,61,28,38,29,25,21,42,66,89,48,80,66,34,72,74,77,52,22,58,44,31,46,38,41,69,64,39,88,38,36,23,34,26,23,87